Protein AF-A0A914QYF2-F1 (afdb_monomer)

Foldseek 3Di:
DDPVPWDWDWWWWFCPPPNTQWTFQAWAAPQFPQDLVCQQCKDDDRVVPHIHNHLVVQQCVLVVFFKKKKKWFWAPDDPVGHIKIKIKIQLGWHFHDVVQQRFIAGQDAIDMDMDDPVRNPDGFQFDQDDNVDGAAHWAFCNRDDFDNLCVQQNRGIDRFDDHPPRRGTRWDQNFGADDHPDDDDQRNATGTRRDGTRIMTMIMGHRPPPPPDVDDDDDDGMDGDIDTD

Sequence (229 aa):
MTDEDLTWIEVFCDMESYGGGWTLMAHGNESGGKTFNDYVNGFGDPISLNVWLGLENIHSMTTTTPTSLRVVVQQCATETYPDETEECIYPFFKVSDLKTQYSVFINSSSICNGTTSESQKRVDGWISWNPSKIGPKFSTFDKKHEYNCSSKYFNTGWWFNKNGNNLCGNANLNGLRYPCGRNVGQDMYLTWNRNPIADAYMYLRPYGFPNYDYHYTNDPAAQLLLMNK

Solvent-accessible surface area (backbone atoms only — not comparable to full-atom values): 12322 Å² total; per-residue (Å²): 135,66,84,87,75,70,56,70,43,81,38,34,33,47,42,64,68,89,78,25,66,29,33,56,41,36,27,56,63,85,39,50,69,39,43,49,66,43,50,36,68,31,48,77,39,44,90,81,48,31,23,38,58,13,49,54,54,49,17,52,55,26,66,76,39,66,14,20,35,39,39,40,37,31,39,54,49,55,99,89,43,72,68,39,48,38,37,37,37,32,62,39,33,34,37,40,53,76,93,60,40,40,19,37,33,43,71,62,79,64,53,52,43,34,78,45,84,69,39,56,69,50,70,78,34,55,79,66,68,66,52,96,39,80,45,41,42,47,20,12,60,81,41,68,58,76,68,68,45,20,59,60,29,52,20,14,52,42,64,41,32,70,42,91,91,40,60,43,50,28,37,39,77,37,21,30,62,35,63,72,94,55,98,66,85,63,61,44,29,16,25,48,58,69,39,68,19,42,46,51,41,32,28,38,28,60,47,63,63,76,74,73,49,100,72,88,89,89,80,80,78,59,50,84,42,78,43,79,116

Organism: NCBI:txid227884

Secondary structure (DSSP, 8-state):
--GGG--EEEEEEE-SGGGS-EEEEEESSTTTT--HHHHHH-EEETTTTEEE--HHHHHHHHHHS-EEEEEEEEEPP-SSS--EEEEEEEEEEEE--GGGTS-EEE-S--EEEESSTTGGG---SS--S-TTS--PPPB-SSS--SSSHHHHTTT--B----BTTBSS-S-BTTSBPP-TT----GGGB-EETTEE-SEEEEEEEETTTTTTSS------S--EEEEE-

Mean predicted aligned error: 7.31 Å

Radius of gyration: 17.43 Å; Cα contacts (8 Å, |Δi|>4): 532; chains: 1; bounding box: 52×45×48 Å

pLDDT: mean 85.02, std 15.46, range [36.28, 98.62]

InterPro domains:
  IPR002181 Fibrinogen, alpha/beta/gamma chain, C-terminal globular domain [PF00147] (7-206)
  IPR002181 Fibrinogen, alpha/beta/gamma chain, C-terminal globular domain [PS51406] (1-179)
  IPR002181 Fibrinogen, alpha/beta/gamma chain, C-terminal globular domain [SM00186] (3-207)
  IPR014716 Fibrinogen, alpha/beta/gamma chain, C-terminal globular, subdomain 1 [G3DSA:3.90.215.10] (2-208)
  IPR036056 Fibrinogen-like, C-terminal [SSF56496] (3-206)
  IPR050373 Fibrinogen C-terminal domain-containing protein [PTHR19143] (9-194)

Nearest PDB structures (foldseek):
  8fn8-assembly1_A  TM=7.304E-01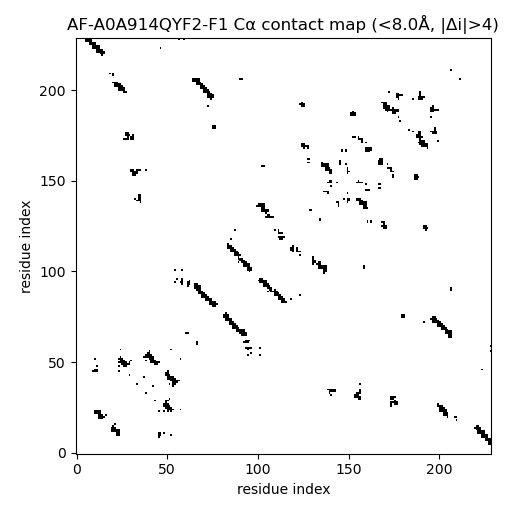  e=6.624E-13  Homo sapiens
  2jhm-assembly1_F  TM=7.028E-01  e=1.959E-11  Homo sapiens
  2wnp-assembly1_F  TM=6.898E-01  e=1.477E-11  Homo sapiens
  2d39-assembly1_B  TM=7.422E-01  e=7.594E-11  Homo sapiens
  2jhh-assembly2_F  TM=6.935E-01  e=1.127E-10  Homo sapiens

Structure (mmCIF, N/CA/C/O backbone):
data_AF-A0A914QYF2-F1
#
_entry.id   AF-A0A914QYF2-F1
#
loop_
_atom_site.group_PDB
_atom_site.id
_atom_site.type_symbol
_atom_site.label_atom_id
_atom_site.label_alt_id
_atom_site.label_comp_id
_atom_site.label_asym_id
_atom_site.label_entity_id
_atom_site.label_seq_id
_atom_site.pdbx_PDB_ins_code
_atom_site.Cartn_x
_atom_site.Cartn_y
_atom_site.Cartn_z
_atom_site.occupancy
_atom_site.B_iso_or_equiv
_atom_site.auth_seq_id
_atom_site.auth_comp_id
_atom_site.auth_asym_id
_atom_site.auth_atom_id
_atom_site.pdbx_PDB_model_num
ATOM 1 N N . MET A 1 1 ? -25.963 -11.481 19.430 1.00 45.88 1 MET A N 1
ATOM 2 C CA . MET A 1 1 ? -25.336 -11.633 18.107 1.00 45.88 1 MET A CA 1
ATOM 3 C C . MET A 1 1 ? -25.209 -13.125 17.894 1.00 45.88 1 MET A C 1
ATOM 5 O O . MET A 1 1 ? -24.572 -13.768 18.716 1.00 45.88 1 MET A O 1
ATOM 9 N N . THR A 1 2 ? -25.974 -13.688 16.967 1.00 42.19 2 THR A N 1
ATOM 10 C CA . THR A 1 2 ? -25.899 -15.111 16.610 1.00 42.19 2 THR A CA 1
ATOM 11 C C . THR A 1 2 ? -24.727 -15.306 15.646 1.00 42.19 2 THR A C 1
ATOM 13 O O . THR A 1 2 ? -24.440 -14.399 14.871 1.00 42.19 2 THR A O 1
ATOM 16 N N . ASP A 1 3 ? -24.054 -16.459 15.692 1.00 52.56 3 ASP A N 1
ATOM 17 C CA . ASP A 1 3 ? -22.882 -16.803 14.853 1.00 52.56 3 ASP A CA 1
ATOM 18 C C . ASP A 1 3 ? -23.116 -16.674 13.329 1.00 52.56 3 ASP A C 1
ATOM 20 O O . ASP A 1 3 ? -22.167 -16.708 12.553 1.00 52.56 3 ASP A O 1
ATOM 24 N N . GLU A 1 4 ? -24.365 -16.502 12.886 1.00 55.16 4 GLU A N 1
ATOM 25 C CA . GLU A 1 4 ? -24.754 -16.383 11.473 1.00 55.16 4 GLU A CA 1
ATOM 26 C C . GLU A 1 4 ? -24.406 -15.032 10.811 1.00 55.16 4 GLU A C 1
ATOM 28 O O . GLU A 1 4 ? -24.477 -14.938 9.589 1.00 55.16 4 GLU A O 1
ATOM 33 N N . ASP A 1 5 ? -23.981 -14.015 11.574 1.00 55.12 5 ASP A N 1
ATOM 34 C CA . ASP A 1 5 ? -23.568 -12.700 11.036 1.00 55.12 5 ASP A CA 1
ATOM 35 C C . ASP A 1 5 ? -22.036 -12.524 10.925 1.00 55.12 5 ASP A C 1
ATOM 37 O O . ASP A 1 5 ? -21.557 -11.458 10.531 1.00 55.12 5 ASP A O 1
ATOM 41 N N . LEU A 1 6 ? -21.238 -13.545 11.266 1.00 57.91 6 LEU A N 1
ATOM 42 C CA . LEU A 1 6 ? -19.778 -13.478 11.157 1.00 57.91 6 LEU A CA 1
ATOM 43 C C . LEU A 1 6 ? -19.332 -13.785 9.724 1.00 57.91 6 LEU A C 1
ATOM 45 O O . LEU A 1 6 ? -19.306 -14.936 9.285 1.00 57.91 6 LEU A O 1
ATOM 49 N N . THR A 1 7 ? -18.956 -12.748 8.979 1.00 69.94 7 THR A N 1
ATOM 50 C CA . THR A 1 7 ? -18.309 -12.923 7.676 1.00 69.94 7 THR A CA 1
ATOM 51 C C . THR A 1 7 ? -16.806 -13.073 7.873 1.00 69.94 7 THR A C 1
ATOM 53 O O . THR A 1 7 ? -16.148 -12.135 8.317 1.00 69.94 7 THR A O 1
ATOM 56 N N . TRP A 1 8 ? -16.264 -14.232 7.514 1.00 77.88 8 TRP A N 1
ATOM 57 C CA . TRP A 1 8 ? -14.828 -14.496 7.554 1.00 77.88 8 TRP A CA 1
ATOM 58 C C . TRP A 1 8 ? -14.161 -14.077 6.246 1.00 77.88 8 TRP A C 1
ATOM 60 O O . TRP A 1 8 ? -14.763 -14.181 5.174 1.00 77.88 8 TRP A O 1
ATOM 70 N N . ILE A 1 9 ? -12.913 -13.624 6.330 1.00 87.25 9 ILE A N 1
ATOM 71 C CA . ILE A 1 9 ? -12.047 -13.426 5.165 1.00 87.25 9 ILE A CA 1
ATOM 72 C C . ILE A 1 9 ? -10.812 -14.308 5.279 1.00 87.25 9 ILE A C 1
ATOM 74 O O . ILE A 1 9 ? -10.260 -14.488 6.364 1.00 87.25 9 ILE A O 1
ATOM 78 N N . GLU A 1 10 ? -10.376 -14.839 4.145 1.00 91.00 10 GLU A N 1
ATOM 79 C CA . GLU A 1 10 ? -9.098 -15.529 4.033 1.00 91.00 10 GLU A CA 1
ATOM 80 C C . GLU A 1 10 ? -7.973 -14.502 3.901 1.00 91.00 10 GLU A C 1
ATOM 82 O O . GLU A 1 10 ? -8.083 -13.537 3.139 1.00 91.00 10 GLU A O 1
ATOM 87 N N . VAL A 1 11 ? -6.884 -14.704 4.642 1.00 94.25 11 VAL A N 1
ATOM 88 C CA . VAL A 1 11 ? -5.697 -13.846 4.580 1.00 94.25 11 VAL A CA 1
ATOM 89 C C . VAL A 1 11 ? -4.415 -14.667 4.567 1.00 94.25 11 VAL A C 1
ATOM 91 O O . VAL A 1 11 ? -4.347 -15.761 5.128 1.00 94.25 11 VAL A O 1
ATOM 94 N N . PHE A 1 12 ? -3.370 -14.100 3.966 1.00 95.12 12 PHE A N 1
ATOM 95 C CA . PHE A 1 12 ? -2.016 -14.626 4.082 1.00 95.12 12 PHE A CA 1
ATOM 96 C C . PHE A 1 12 ? -1.306 -13.991 5.279 1.00 95.12 12 PHE A C 1
ATOM 98 O O . PHE A 1 12 ? -1.303 -12.762 5.411 1.00 95.12 12 PHE A O 1
ATOM 105 N N . CYS A 1 13 ? -0.662 -14.817 6.105 1.00 93.75 13 CYS A N 1
ATOM 106 C CA . CYS A 1 13 ? 0.131 -14.366 7.242 1.00 93.75 13 CYS A CA 1
ATOM 107 C C . CYS A 1 13 ? 1.596 -14.817 7.137 1.00 93.75 13 CYS A C 1
ATOM 109 O O . CYS A 1 13 ? 1.895 -16.011 7.128 1.00 93.75 13 CYS A O 1
ATOM 111 N N . ASP A 1 14 ? 2.517 -13.851 7.126 1.00 91.94 14 ASP A N 1
ATOM 112 C CA . ASP A 1 14 ? 3.946 -14.073 7.346 1.00 91.94 14 ASP A CA 1
ATOM 113 C C . ASP A 1 14 ? 4.193 -14.263 8.853 1.00 91.94 14 ASP A C 1
ATOM 115 O O . ASP A 1 14 ? 4.038 -13.344 9.666 1.00 91.94 14 ASP A O 1
ATOM 119 N N . MET A 1 15 ? 4.557 -15.496 9.211 1.00 88.31 15 MET A N 1
ATOM 120 C CA . MET A 1 15 ? 4.798 -15.937 10.588 1.00 88.31 15 MET A CA 1
ATOM 121 C C . MET A 1 15 ? 6.289 -16.019 10.947 1.00 88.31 15 MET A C 1
ATOM 123 O O . MET A 1 15 ? 6.625 -16.429 12.054 1.00 88.31 15 MET A O 1
ATOM 127 N N . GLU A 1 16 ? 7.187 -15.609 10.051 1.00 87.38 16 GLU A N 1
ATOM 128 C CA . GLU A 1 16 ? 8.635 -15.761 10.233 1.00 87.38 16 GLU A CA 1
ATOM 129 C C . GLU A 1 16 ? 9.324 -14.411 10.449 1.00 87.38 16 GLU A C 1
ATOM 131 O O . GLU A 1 16 ? 10.096 -14.234 11.399 1.00 87.38 16 GLU A O 1
ATOM 136 N N . SER A 1 17 ? 9.025 -13.418 9.609 1.00 84.75 17 SER A N 1
ATOM 137 C CA . SER A 1 17 ? 9.730 -12.136 9.649 1.00 84.75 17 SER A CA 1
ATOM 138 C C . SER A 1 17 ? 9.453 -11.379 10.946 1.00 84.75 17 SER A C 1
ATOM 140 O O . SER A 1 17 ? 8.303 -11.110 11.298 1.00 84.75 17 SER A O 1
ATOM 142 N N . TYR A 1 18 ? 10.511 -10.961 11.648 1.00 81.88 18 TYR A N 1
ATOM 143 C CA . TYR A 1 18 ? 10.408 -10.193 12.899 1.00 81.88 18 TYR A CA 1
ATOM 144 C C . TYR A 1 18 ? 9.490 -10.846 13.949 1.00 81.88 18 TYR A C 1
ATOM 146 O O . TYR A 1 18 ? 8.744 -10.147 14.644 1.00 81.88 18 TYR A O 1
ATOM 154 N N . GLY A 1 19 ? 9.522 -12.179 14.042 1.00 83.31 19 GLY A N 1
ATOM 155 C CA . GLY A 1 19 ? 8.693 -12.949 14.972 1.00 83.31 19 GLY A CA 1
ATOM 156 C C . GLY A 1 19 ? 7.260 -13.197 14.494 1.00 83.31 19 GLY A C 1
ATOM 157 O O . GLY A 1 19 ? 6.446 -13.652 15.291 1.00 83.31 19 GLY A O 1
ATOM 158 N N . GLY A 1 20 ? 6.947 -12.900 13.229 1.00 87.19 20 GLY A N 1
ATOM 159 C CA . GLY A 1 20 ? 5.680 -13.259 12.600 1.00 87.19 20 GLY A CA 1
ATOM 160 C C . GLY A 1 20 ? 4.501 -12.343 12.924 1.00 87.19 20 GLY A C 1
ATOM 161 O O . GLY A 1 20 ? 4.673 -11.214 13.401 1.00 87.19 20 GLY A O 1
ATOM 162 N N . GLY A 1 21 ? 3.294 -12.836 12.633 1.00 90.12 21 GLY A N 1
ATOM 163 C CA . GLY A 1 21 ? 2.027 -12.136 12.861 1.00 90.12 21 GLY A CA 1
ATOM 164 C C . GLY A 1 21 ? 1.714 -11.048 11.830 1.00 90.12 21 GLY A C 1
ATOM 165 O O . GLY A 1 21 ? 0.918 -10.157 12.114 1.00 90.12 21 GLY A O 1
ATOM 166 N N . TRP A 1 22 ? 2.358 -11.067 10.663 1.00 94.75 22 TRP A N 1
ATOM 167 C CA . TRP A 1 22 ? 2.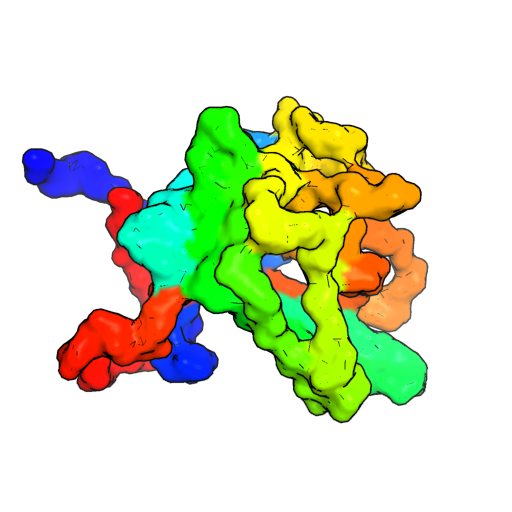172 -10.060 9.618 1.00 94.75 22 TRP A CA 1
ATOM 168 C C . TRP A 1 22 ? 1.122 -10.499 8.605 1.00 94.75 22 TRP A C 1
ATOM 170 O O . TRP A 1 22 ? 1.359 -11.398 7.808 1.00 94.75 22 TRP A O 1
ATOM 180 N N . THR A 1 23 ? -0.017 -9.826 8.577 1.00 96.88 23 THR A N 1
ATOM 181 C CA . THR A 1 23 ? -1.081 -10.068 7.599 1.00 96.88 23 THR A CA 1
ATOM 182 C C . THR A 1 23 ? -0.815 -9.292 6.320 1.00 96.88 23 THR A C 1
ATOM 184 O O . THR A 1 23 ? -0.625 -8.077 6.367 1.00 96.88 23 THR A O 1
ATOM 187 N N . LEU A 1 24 ? -0.814 -9.962 5.170 1.00 97.75 24 LEU A N 1
ATOM 188 C CA . LEU A 1 24 ? -0.626 -9.312 3.876 1.00 97.75 24 LEU A CA 1
ATOM 189 C C . LEU A 1 24 ? -1.815 -8.395 3.563 1.00 97.75 24 LEU A C 1
ATOM 191 O O . LEU A 1 24 ? -2.950 -8.840 3.418 1.00 97.75 24 LEU A O 1
ATOM 195 N N . MET A 1 25 ? -1.532 -7.101 3.450 1.00 97.88 25 MET A N 1
ATOM 196 C CA . MET A 1 25 ? -2.493 -6.067 3.077 1.00 97.88 25 MET A CA 1
ATOM 197 C C . MET A 1 25 ? -2.548 -5.871 1.564 1.00 97.88 25 MET A C 1
ATOM 199 O O . MET A 1 25 ? -3.637 -5.726 1.010 1.00 97.88 25 MET A O 1
ATOM 203 N N . ALA A 1 26 ? -1.386 -5.805 0.911 1.00 97.69 26 ALA A N 1
ATOM 204 C CA . ALA A 1 26 ? -1.306 -5.588 -0.526 1.00 97.69 26 ALA A CA 1
ATOM 205 C C . ALA A 1 26 ? -0.019 -6.161 -1.128 1.00 97.69 26 ALA A C 1
ATOM 207 O O . ALA A 1 26 ? 1.068 -5.935 -0.593 1.00 97.69 26 ALA A O 1
ATOM 208 N N . HIS A 1 27 ? -0.153 -6.860 -2.251 1.00 97.12 27 HIS A N 1
ATOM 209 C CA . HIS A 1 27 ? 0.931 -7.253 -3.157 1.00 97.12 27 HIS A CA 1
ATOM 210 C C . HIS A 1 27 ? 0.313 -7.741 -4.475 1.00 97.12 27 HIS A C 1
ATOM 212 O O . HIS A 1 27 ? -0.809 -8.241 -4.484 1.00 97.12 27 HIS A O 1
ATOM 218 N N . GLY A 1 28 ? 1.027 -7.604 -5.595 1.00 92.31 28 GLY A N 1
ATOM 219 C CA . GLY A 1 28 ? 0.581 -8.111 -6.894 1.00 92.31 28 GLY A CA 1
ATOM 220 C C . GLY A 1 28 ? 0.535 -7.063 -8.003 1.00 92.31 28 GLY A C 1
ATOM 221 O O . GLY A 1 28 ? 1.072 -5.970 -7.875 1.00 92.31 28 GLY A O 1
ATOM 222 N N . ASN A 1 29 ? -0.087 -7.430 -9.128 1.00 88.06 29 ASN A N 1
ATOM 223 C CA . ASN A 1 29 ? -0.136 -6.623 -10.360 1.00 88.06 29 ASN A CA 1
ATOM 224 C C . ASN A 1 29 ? -1.569 -6.290 -10.819 1.00 88.06 29 ASN A C 1
ATOM 226 O O . ASN A 1 29 ? -1.751 -5.634 -11.843 1.00 88.06 29 ASN A O 1
ATOM 230 N N . GLU A 1 30 ? -2.597 -6.751 -10.103 1.00 86.00 30 GLU A N 1
ATOM 231 C CA . GLU A 1 30 ? -3.997 -6.720 -10.563 1.00 86.00 30 GLU A CA 1
ATOM 232 C C . GLU A 1 30 ? -4.821 -5.559 -9.989 1.00 86.00 30 GLU A C 1
ATOM 234 O O . GLU A 1 30 ? -6.048 -5.608 -9.910 1.00 86.00 30 GLU A O 1
ATOM 239 N N . SER A 1 31 ? -4.138 -4.481 -9.621 1.00 91.06 31 SER A N 1
ATOM 240 C CA . SER A 1 31 ? -4.733 -3.279 -9.031 1.00 91.06 31 SER A CA 1
ATOM 241 C C . SER A 1 31 ? -5.256 -2.268 -10.067 1.00 91.06 31 SER A C 1
ATOM 243 O O . SER A 1 31 ? -6.022 -1.365 -9.734 1.00 91.06 31 SER A O 1
ATOM 245 N N . GLY A 1 32 ? -4.871 -2.398 -11.340 1.00 93.00 32 GLY A N 1
ATOM 246 C CA . GLY A 1 32 ? -5.320 -1.496 -12.406 1.00 93.00 32 GLY A CA 1
ATOM 247 C C . GLY A 1 32 ? -6.806 -1.664 -12.746 1.00 93.00 32 GLY A C 1
ATOM 248 O O . GLY A 1 32 ? -7.312 -2.779 -12.848 1.00 93.00 32 GLY A O 1
ATOM 249 N N . GLY A 1 33 ? -7.512 -0.550 -12.958 1.00 95.12 33 GLY A N 1
ATOM 250 C CA . GLY A 1 33 ? -8.905 -0.557 -13.428 1.00 95.12 33 GLY A CA 1
ATOM 251 C C . GLY A 1 33 ? -9.948 -0.974 -12.386 1.00 95.12 33 GLY A C 1
ATOM 252 O O . GLY A 1 33 ? -11.108 -1.167 -12.745 1.00 95.12 33 GLY A O 1
ATOM 253 N N . LYS A 1 34 ? -9.567 -1.081 -11.109 1.00 97.25 34 LYS A N 1
ATOM 254 C CA . LYS A 1 34 ? -10.471 -1.369 -9.987 1.00 97.25 34 LYS A CA 1
ATOM 255 C C . LYS A 1 34 ? -11.183 -0.098 -9.517 1.00 97.25 34 LYS A C 1
ATOM 257 O O . LYS A 1 34 ? -10.550 0.942 -9.316 1.00 97.25 34 LYS A O 1
ATOM 262 N N . THR A 1 35 ? -12.503 -0.170 -9.379 1.00 97.81 35 THR A N 1
ATOM 263 C CA . THR A 1 35 ? -13.344 0.941 -8.912 1.00 97.81 35 THR A CA 1
ATOM 264 C C . THR A 1 35 ? -13.093 1.242 -7.437 1.00 97.81 35 THR A C 1
ATOM 266 O O . THR A 1 35 ? -12.492 0.445 -6.713 1.00 97.81 35 THR A O 1
ATOM 269 N N . PHE A 1 36 ? -13.597 2.373 -6.944 1.00 98.12 36 PHE A N 1
ATOM 270 C CA . PHE A 1 36 ? -13.543 2.682 -5.516 1.00 98.12 36 PHE A CA 1
ATOM 271 C C . PHE A 1 36 ? -14.181 1.578 -4.677 1.00 98.12 36 PHE A C 1
ATOM 273 O O . PHE A 1 36 ? -13.616 1.166 -3.672 1.00 98.12 36 PHE A O 1
ATOM 280 N N . ASN A 1 37 ? -15.328 1.062 -5.121 1.00 98.50 37 ASN A N 1
ATOM 281 C CA . ASN A 1 37 ? -16.032 -0.008 -4.427 1.00 98.50 37 ASN A CA 1
ATOM 282 C C . ASN A 1 37 ? -15.239 -1.327 -4.426 1.00 98.50 37 ASN A C 1
ATOM 284 O O . ASN A 1 37 ? -15.237 -2.028 -3.419 1.00 98.50 37 ASN A O 1
ATOM 288 N N . ASP A 1 38 ? -14.514 -1.641 -5.504 1.00 98.44 38 A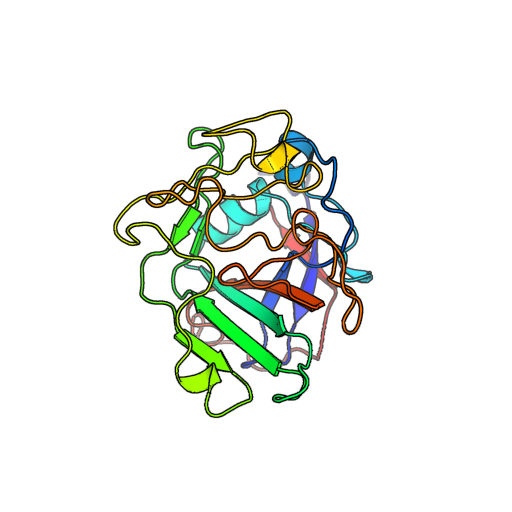SP A N 1
ATOM 289 C CA . ASP A 1 38 ? -13.617 -2.807 -5.531 1.00 98.44 38 ASP A CA 1
ATOM 290 C C . ASP A 1 38 ? -12.493 -2.657 -4.497 1.00 98.44 38 ASP A C 1
ATOM 292 O O . ASP A 1 38 ? -12.216 -3.579 -3.734 1.00 98.44 38 ASP A O 1
ATOM 296 N N . TYR A 1 39 ? -11.886 -1.470 -4.405 1.00 98.50 39 TYR A N 1
ATOM 297 C CA . TYR A 1 39 ? -10.878 -1.171 -3.383 1.00 98.50 39 TYR A CA 1
ATOM 298 C C . TYR A 1 39 ? -11.437 -1.196 -1.956 1.00 98.50 39 TYR A C 1
ATOM 300 O O . TYR A 1 39 ? -10.698 -1.530 -1.030 1.00 98.50 39 TYR A O 1
ATOM 308 N N . VAL A 1 40 ? -12.714 -0.863 -1.757 1.00 98.44 40 VAL A N 1
ATOM 309 C CA . VAL A 1 40 ? -13.387 -0.993 -0.456 1.00 98.44 40 VAL A CA 1
ATOM 310 C C . VAL A 1 40 ? -13.544 -2.455 -0.060 1.00 98.44 40 VAL A C 1
ATOM 312 O O . VAL A 1 40 ? -13.166 -2.819 1.053 1.00 98.44 40 VAL A O 1
ATOM 315 N N . ASN A 1 41 ? -14.042 -3.285 -0.976 1.00 97.38 41 ASN A N 1
ATOM 316 C CA . ASN A 1 41 ? -14.346 -4.689 -0.702 1.00 97.38 41 ASN A CA 1
ATOM 317 C C . ASN A 1 41 ? -13.104 -5.583 -0.633 1.00 97.38 41 ASN A C 1
ATOM 319 O O . ASN A 1 41 ? -13.114 -6.568 0.101 1.00 97.38 41 ASN A O 1
ATOM 323 N N . GLY A 1 42 ? -12.052 -5.238 -1.374 1.00 97.38 42 GLY A N 1
ATOM 324 C CA . GLY A 1 42 ? -10.907 -6.117 -1.577 1.00 97.38 42 GLY A CA 1
ATOM 325 C C . GLY A 1 42 ? -11.021 -6.916 -2.872 1.00 97.38 42 GLY A C 1
ATOM 326 O O . GLY A 1 42 ? -12.100 -7.069 -3.447 1.00 97.38 42 GLY A O 1
ATOM 327 N N . PHE A 1 43 ? -9.885 -7.396 -3.362 1.00 97.06 43 PHE A N 1
ATOM 328 C CA . PHE A 1 43 ? -9.802 -8.219 -4.566 1.00 97.06 43 PHE A CA 1
ATOM 329 C C . PHE A 1 43 ? -8.511 -9.035 -4.584 1.00 97.06 43 PHE A C 1
ATOM 331 O O . PHE A 1 43 ? -7.570 -8.752 -3.844 1.00 97.06 43 PHE A O 1
ATOM 338 N N . GLY A 1 44 ? -8.461 -10.008 -5.493 1.00 95.50 44 GLY A N 1
ATOM 339 C CA . GLY A 1 44 ? -7.317 -10.894 -5.656 1.00 95.50 44 GLY A CA 1
ATOM 340 C C . GLY A 1 44 ? -7.429 -12.155 -4.804 1.00 95.50 44 GLY A C 1
ATOM 341 O O . GLY A 1 44 ? -8.514 -12.509 -4.346 1.00 95.50 44 GLY A O 1
ATOM 342 N N . ASP A 1 45 ? -6.305 -12.837 -4.636 1.00 94.56 45 ASP A N 1
ATOM 343 C CA . ASP A 1 45 ? -6.186 -14.119 -3.958 1.00 94.56 45 ASP A CA 1
ATOM 344 C C . ASP A 1 45 ? -4.973 -14.108 -3.004 1.00 94.56 45 ASP A C 1
ATOM 346 O O . ASP A 1 45 ? -3.826 -14.044 -3.468 1.00 94.56 45 ASP A O 1
ATOM 350 N N . PRO A 1 46 ? -5.199 -14.194 -1.678 1.00 92.62 46 PRO A N 1
ATOM 351 C CA . PRO A 1 46 ? -4.133 -14.285 -0.688 1.00 92.62 46 PRO A CA 1
ATOM 352 C C . P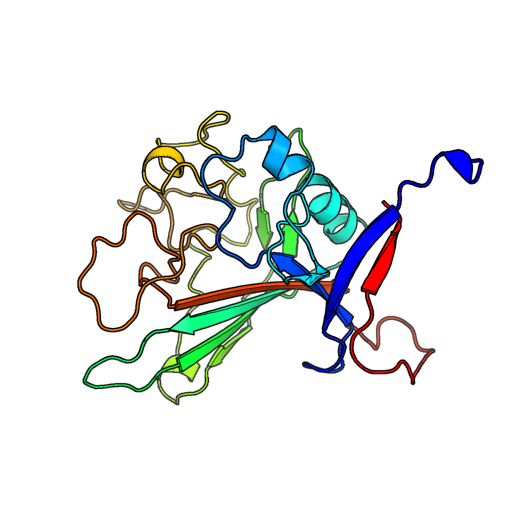RO A 1 46 ? -3.199 -15.486 -0.889 1.00 92.62 46 PRO A C 1
ATOM 354 O O . PRO A 1 46 ? -2.021 -15.373 -0.563 1.00 92.62 46 PRO A O 1
ATOM 357 N N . ILE A 1 47 ? -3.676 -16.614 -1.436 1.00 91.25 47 ILE A N 1
ATOM 358 C CA . ILE A 1 47 ? -2.858 -17.827 -1.631 1.00 91.25 47 ILE A CA 1
ATOM 359 C C . ILE A 1 47 ? -1.768 -17.569 -2.673 1.00 91.25 47 ILE A C 1
ATOM 361 O O . ILE A 1 47 ? -0.607 -17.922 -2.470 1.00 91.25 47 ILE A O 1
ATOM 365 N N . SER A 1 48 ? -2.122 -16.904 -3.773 1.00 93.62 48 SER A N 1
ATOM 366 C CA . SER A 1 48 ? -1.163 -16.461 -4.793 1.00 93.62 48 SER A CA 1
ATOM 367 C C . SER A 1 48 ? -0.363 -15.210 -4.400 1.00 93.62 48 SER A C 1
ATOM 369 O O . SER A 1 48 ? 0.451 -14.727 -5.191 1.00 93.62 48 SER A O 1
ATOM 371 N N . LEU A 1 49 ? -0.595 -14.669 -3.197 1.00 95.12 49 LEU A N 1
ATOM 372 C CA . LEU A 1 49 ? -0.090 -13.383 -2.710 1.00 95.12 49 LEU A CA 1
ATOM 373 C C . LEU A 1 49 ? -0.497 -12.183 -3.580 1.00 95.12 49 LEU A C 1
ATOM 375 O O . LEU A 1 49 ? 0.035 -11.098 -3.382 1.00 95.12 49 LEU A O 1
ATOM 379 N N . ASN A 1 50 ? -1.403 -12.331 -4.545 1.00 95.88 50 ASN A N 1
ATOM 380 C CA . ASN A 1 50 ? -1.858 -11.239 -5.401 1.00 95.88 50 ASN A CA 1
ATOM 381 C C . ASN A 1 50 ? -3.169 -10.700 -4.846 1.00 95.88 50 ASN A C 1
ATOM 383 O O . ASN A 1 50 ? -4.235 -11.130 -5.269 1.00 95.88 50 ASN A O 1
ATOM 387 N N . VAL A 1 51 ? -3.097 -9.816 -3.859 1.00 96.25 51 VAL A N 1
ATOM 388 C CA . VAL A 1 51 ? -4.253 -9.404 -3.065 1.00 96.25 51 VAL A CA 1
ATOM 389 C C . VAL A 1 51 ? -4.213 -7.914 -2.760 1.00 96.25 51 VAL A C 1
ATOM 391 O O . VAL A 1 51 ? -3.152 -7.334 -2.543 1.00 96.25 51 VAL A O 1
ATOM 394 N N . TRP A 1 52 ? -5.393 -7.308 -2.703 1.00 98.00 52 TRP A N 1
ATOM 395 C CA . TRP A 1 52 ? -5.673 -6.085 -1.965 1.00 98.00 52 TRP A CA 1
ATOM 396 C C . TRP A 1 52 ? -6.732 -6.416 -0.917 1.00 98.00 52 TRP A C 1
ATOM 398 O O . TRP A 1 52 ? -7.859 -6.771 -1.264 1.00 98.00 52 TRP A O 1
ATOM 408 N N . LEU A 1 53 ? -6.382 -6.290 0.362 1.00 97.62 53 LEU A N 1
ATOM 409 C CA . LEU A 1 53 ? -7.202 -6.759 1.483 1.00 97.62 53 LEU A CA 1
ATOM 410 C C . LEU A 1 53 ? -8.587 -6.092 1.567 1.00 97.62 53 LEU A C 1
ATOM 412 O O . LEU A 1 53 ? -9.515 -6.671 2.123 1.00 97.62 53 LEU A O 1
ATOM 416 N N . GLY A 1 54 ? -8.738 -4.890 1.007 1.00 98.12 54 GLY A N 1
ATOM 417 C CA . GLY A 1 54 ? -9.975 -4.109 1.058 1.00 98.12 54 GLY A CA 1
ATOM 418 C C . GLY A 1 54 ? -9.932 -3.030 2.135 1.00 98.12 54 GLY A C 1
ATOM 419 O O . GLY A 1 54 ? -9.561 -3.286 3.280 1.00 98.12 54 GLY A O 1
ATOM 420 N N . LEU A 1 55 ? -10.300 -1.798 1.774 1.00 98.62 55 LEU A N 1
ATOM 421 C CA . LEU A 1 55 ? -10.215 -0.642 2.672 1.00 98.62 55 LEU A CA 1
ATOM 422 C C . LEU A 1 55 ? -11.097 -0.795 3.910 1.00 98.62 55 LEU A C 1
ATOM 424 O O . LEU A 1 55 ? -10.702 -0.308 4.964 1.00 98.62 55 LEU A O 1
ATOM 428 N N . GLU A 1 56 ? -12.243 -1.475 3.810 1.00 98.00 56 GLU A N 1
ATOM 429 C CA . GLU A 1 56 ? -13.110 -1.697 4.973 1.00 98.00 56 GLU A CA 1
ATOM 430 C C . GLU A 1 56 ? -12.454 -2.639 5.989 1.00 98.00 56 GLU A C 1
ATOM 432 O O . GLU A 1 56 ? -12.426 -2.344 7.182 1.00 98.00 56 GLU A O 1
ATOM 437 N N . ASN A 1 57 ? -11.827 -3.719 5.514 1.00 97.12 57 ASN A N 1
ATOM 438 C CA . ASN A 1 57 ? -11.094 -4.647 6.375 1.00 97.12 57 ASN A CA 1
ATOM 439 C C . ASN A 1 57 ? -9.873 -3.951 7.002 1.00 97.12 57 ASN A C 1
ATOM 441 O O . ASN A 1 57 ? -9.659 -4.030 8.210 1.00 97.12 57 ASN A O 1
ATOM 445 N N . ILE A 1 58 ? -9.108 -3.188 6.210 1.00 98.31 58 ILE A N 1
ATOM 446 C CA . ILE A 1 58 ? -7.957 -2.416 6.706 1.00 98.31 58 ILE A CA 1
ATOM 447 C C . ILE A 1 58 ? -8.407 -1.366 7.740 1.00 98.31 58 ILE A C 1
ATOM 449 O O . ILE A 1 58 ? -7.743 -1.171 8.761 1.00 98.31 58 ILE A O 1
ATOM 453 N N . HIS A 1 59 ? -9.534 -0.689 7.505 1.00 98.06 59 HIS A N 1
ATOM 454 C CA . HIS A 1 59 ? -10.135 0.243 8.456 1.00 98.06 59 HIS A CA 1
ATOM 455 C C . HIS A 1 59 ? -10.495 -0.461 9.771 1.00 98.06 59 HIS A C 1
ATOM 457 O O . HIS A 1 59 ? -10.040 -0.024 10.832 1.00 98.06 59 HIS A O 1
ATOM 463 N N . SER A 1 60 ? -11.239 -1.571 9.709 1.00 96.00 60 SER A N 1
ATOM 464 C CA . SER A 1 60 ? -11.629 -2.364 10.884 1.00 96.00 60 SER A CA 1
ATOM 465 C C . SER A 1 60 ? -10.400 -2.787 11.699 1.00 96.00 60 SER A C 1
ATOM 467 O O . SER A 1 60 ? -10.286 -2.444 12.880 1.00 96.00 60 SER A O 1
ATOM 469 N N . MET A 1 61 ? -9.400 -3.400 11.055 1.00 94.88 61 MET A N 1
ATOM 470 C CA . MET A 1 61 ? -8.173 -3.866 11.716 1.00 94.88 61 MET A CA 1
ATOM 471 C C . MET A 1 61 ? -7.399 -2.727 12.391 1.00 94.88 61 MET A C 1
ATOM 473 O O . MET A 1 61 ? -7.040 -2.814 13.565 1.00 94.88 61 MET A O 1
ATOM 477 N N . THR A 1 62 ? -7.167 -1.629 11.666 1.00 96.50 62 THR A N 1
ATOM 478 C CA . THR A 1 62 ? -6.311 -0.531 12.146 1.00 96.50 62 THR A CA 1
ATOM 479 C C . THR A 1 62 ? -6.991 0.405 13.149 1.00 96.50 62 THR A C 1
ATOM 481 O O . THR A 1 62 ? -6.327 1.230 13.781 1.00 96.50 62 THR A O 1
ATOM 484 N N . THR A 1 63 ? -8.314 0.313 13.305 1.00 94.62 63 THR A N 1
ATOM 485 C CA . THR A 1 63 ? -9.074 1.089 14.298 1.00 94.62 63 THR A CA 1
ATOM 486 C C . THR A 1 63 ? -9.400 0.292 15.551 1.00 94.62 63 THR A C 1
ATOM 488 O O . THR A 1 63 ? -9.447 0.884 16.630 1.00 94.62 63 THR A O 1
ATOM 491 N N . THR A 1 64 ? -9.566 -1.025 15.422 1.00 92.50 64 THR A N 1
ATOM 492 C CA . THR A 1 64 ? -9.826 -1.935 16.543 1.00 92.50 64 THR A CA 1
ATOM 493 C C . THR A 1 64 ? -8.606 -2.077 17.444 1.00 92.50 64 THR A C 1
ATOM 495 O O . THR A 1 64 ? -8.731 -2.142 18.665 1.00 92.50 64 THR A O 1
ATOM 498 N N . THR A 1 65 ? -7.403 -2.110 16.873 1.00 90.88 65 THR A N 1
ATOM 499 C CA . THR A 1 65 ? -6.155 -2.236 17.635 1.00 90.88 65 THR A CA 1
ATOM 500 C C . THR A 1 65 ? -5.079 -1.345 17.018 1.00 90.88 65 THR A C 1
ATOM 502 O O . THR A 1 65 ? -4.983 -1.279 15.789 1.00 90.88 65 THR A O 1
ATOM 505 N N . PRO A 1 66 ? -4.248 -0.652 17.828 1.00 93.69 66 PRO A N 1
ATOM 506 C CA . PRO A 1 66 ? -3.073 0.042 17.310 1.00 93.69 66 PRO A CA 1
ATOM 507 C C . PRO A 1 66 ? -2.261 -0.902 16.420 1.00 93.69 66 PRO A C 1
ATOM 509 O O . PRO A 1 66 ? -1.886 -1.985 16.859 1.00 93.69 66 PRO A O 1
ATOM 512 N N . THR A 1 67 ? -2.034 -0.517 15.167 1.00 95.19 67 THR A N 1
ATOM 513 C CA . THR A 1 67 ? -1.501 -1.411 14.134 1.00 95.19 67 THR A CA 1
ATOM 514 C C . THR A 1 67 ? -0.286 -0.782 13.467 1.00 95.19 67 THR A C 1
ATOM 516 O O . THR A 1 67 ? -0.299 0.393 13.100 1.00 95.19 67 THR A O 1
ATOM 519 N N . SER A 1 68 ? 0.755 -1.588 13.291 1.00 95.69 68 SER A N 1
ATOM 520 C CA . SER A 1 68 ? 1.923 -1.269 12.486 1.00 95.69 68 SER A CA 1
ATOM 521 C C . SER A 1 68 ? 1.680 -1.646 11.027 1.00 95.69 68 SER A C 1
ATOM 523 O O . SER A 1 68 ? 1.168 -2.729 10.742 1.00 95.69 68 SER A O 1
ATOM 525 N N . LEU A 1 69 ? 2.128 -0.796 10.105 1.00 97.00 69 LEU A N 1
ATOM 526 C CA . LEU A 1 69 ? 2.289 -1.145 8.693 1.00 97.00 69 LEU A CA 1
ATOM 527 C C . LEU A 1 69 ? 3.769 -1.404 8.409 1.00 97.00 69 LEU A C 1
ATOM 529 O O . LEU A 1 69 ? 4.618 -0.586 8.756 1.00 97.00 69 LEU A O 1
ATOM 533 N N . ARG A 1 70 ? 4.074 -2.508 7.737 1.00 96.19 70 ARG A N 1
ATOM 534 C CA . ARG A 1 70 ? 5.399 -2.831 7.203 1.00 96.19 70 ARG A CA 1
ATOM 535 C C . ARG A 1 70 ? 5.332 -2.800 5.686 1.00 96.19 70 ARG A C 1
ATOM 537 O O . ARG A 1 70 ? 4.523 -3.506 5.091 1.00 96.19 70 ARG A O 1
ATOM 544 N N . VAL A 1 71 ? 6.176 -1.982 5.075 1.00 96.44 71 VAL A N 1
ATOM 545 C CA . VAL A 1 71 ? 6.307 -1.860 3.624 1.00 96.44 71 VAL A CA 1
ATOM 546 C C . VAL A 1 71 ? 7.674 -2.390 3.229 1.00 96.44 71 VAL A C 1
ATOM 548 O O . VAL A 1 71 ? 8.679 -1.896 3.727 1.00 96.44 71 VAL A O 1
ATOM 551 N N . VAL A 1 72 ? 7.705 -3.374 2.337 1.00 95.25 72 VAL A N 1
ATOM 552 C CA . VAL A 1 72 ? 8.929 -3.937 1.759 1.00 95.25 72 VAL A CA 1
ATOM 553 C C . VAL A 1 72 ? 8.938 -3.590 0.279 1.00 95.25 72 VAL A C 1
ATOM 555 O O . VAL A 1 72 ? 7.989 -3.926 -0.426 1.00 95.25 72 VAL A O 1
ATOM 558 N N . VAL A 1 73 ? 9.986 -2.929 -0.201 1.00 94.81 73 VAL A N 1
ATOM 559 C CA . VAL A 1 73 ? 10.153 -2.568 -1.614 1.00 94.81 73 VAL A CA 1
ATOM 560 C C . VAL A 1 73 ? 11.439 -3.162 -2.167 1.00 94.81 73 VAL A C 1
ATOM 562 O O . VAL A 1 73 ? 12.481 -3.145 -1.512 1.00 94.81 73 VAL A O 1
ATOM 565 N N . GLN A 1 74 ? 11.371 -3.660 -3.397 1.00 93.69 74 GLN A N 1
ATOM 566 C CA . GLN A 1 74 ? 12.523 -4.173 -4.132 1.00 93.69 74 GLN A CA 1
ATOM 567 C C . GLN A 1 74 ? 12.884 -3.199 -5.249 1.00 93.69 74 GLN A C 1
ATOM 569 O O . GLN A 1 74 ? 12.098 -2.959 -6.163 1.00 93.69 74 GLN A O 1
ATOM 574 N N . GLN A 1 75 ? 14.071 -2.617 -5.175 1.00 89.38 75 GLN A N 1
ATOM 575 C CA . GLN A 1 75 ? 14.614 -1.719 -6.185 1.00 89.38 75 GLN A CA 1
ATOM 576 C C . GLN A 1 75 ? 15.424 -2.516 -7.202 1.00 89.38 75 GLN A C 1
ATOM 578 O O . GLN A 1 75 ? 16.191 -3.403 -6.832 1.00 89.38 75 GLN A O 1
ATOM 583 N N . CYS A 1 76 ? 15.267 -2.166 -8.479 1.00 88.44 76 CYS A N 1
ATOM 584 C CA . CYS A 1 76 ? 16.083 -2.743 -9.537 1.00 88.44 76 CYS A CA 1
ATOM 585 C C . CYS A 1 76 ? 17.549 -2.333 -9.384 1.00 88.44 76 CYS A C 1
ATOM 587 O O . CYS A 1 76 ? 17.849 -1.173 -9.080 1.00 88.44 76 CYS A O 1
ATOM 589 N N . ALA A 1 77 ? 18.446 -3.250 -9.727 1.00 86.44 77 ALA A N 1
ATOM 590 C CA . ALA A 1 77 ? 19.846 -2.958 -9.947 1.00 86.44 77 ALA A CA 1
ATOM 591 C C . ALA A 1 77 ? 20.028 -1.841 -10.988 1.00 86.44 77 ALA A C 1
ATOM 593 O O . ALA A 1 77 ? 19.281 -1.706 -11.964 1.00 86.44 77 ALA A O 1
ATOM 594 N N . THR A 1 78 ? 21.084 -1.068 -10.789 1.00 80.75 78 THR A N 1
ATOM 595 C CA . THR A 1 78 ? 21.617 -0.100 -11.747 1.00 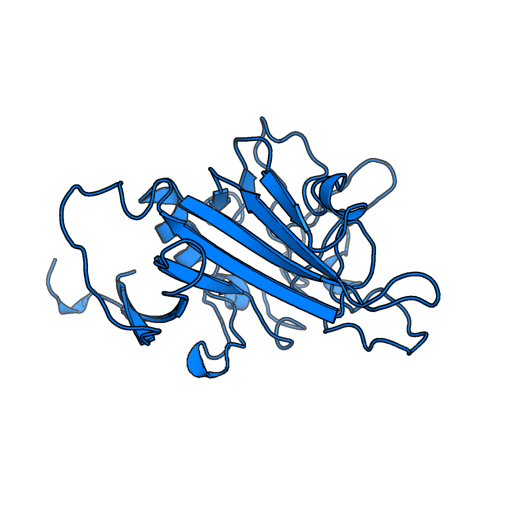80.75 78 THR A CA 1
ATOM 596 C C . THR A 1 78 ? 23.015 -0.544 -12.171 1.00 80.75 78 THR A C 1
ATOM 598 O O . THR A 1 78 ? 23.566 -1.496 -11.625 1.00 80.75 78 THR A O 1
ATOM 601 N N . GLU A 1 79 ? 23.634 0.162 -13.115 1.00 79.12 79 GLU A N 1
ATOM 602 C CA . GLU A 1 79 ? 25.034 -0.104 -13.483 1.00 79.12 79 GLU A CA 1
ATOM 603 C C . GLU A 1 79 ? 25.995 0.032 -12.289 1.00 79.12 79 GLU A C 1
ATOM 605 O O . GLU A 1 79 ? 27.037 -0.619 -12.249 1.00 79.12 79 GLU A O 1
ATOM 610 N N . THR A 1 80 ? 25.631 0.859 -11.306 1.00 77.81 80 THR A N 1
ATOM 611 C CA . T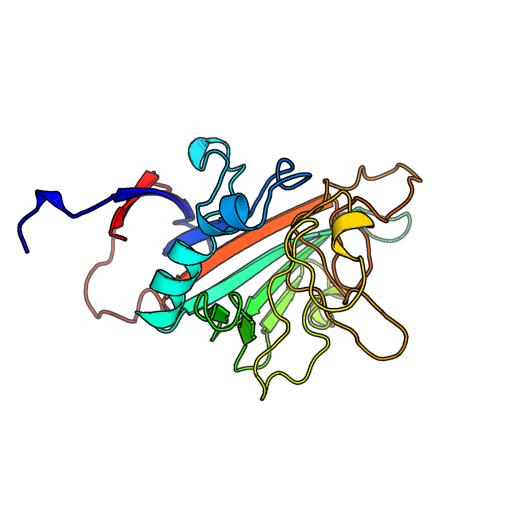HR A 1 80 ? 26.480 1.201 -10.159 1.00 77.81 80 THR A CA 1
ATOM 612 C C . THR A 1 80 ? 26.129 0.412 -8.895 1.00 77.81 80 THR A C 1
ATOM 614 O O . THR A 1 80 ? 26.994 0.212 -8.045 1.00 77.81 80 THR A O 1
ATOM 617 N N . TYR A 1 81 ? 24.880 -0.037 -8.750 1.00 77.12 81 TYR A N 1
ATOM 618 C CA . TYR A 1 81 ? 24.367 -0.640 -7.515 1.00 77.12 81 TYR A CA 1
ATOM 619 C C . TYR A 1 81 ? 23.585 -1.928 -7.796 1.00 77.12 81 TYR A C 1
ATOM 621 O O . TYR A 1 81 ? 22.802 -1.946 -8.745 1.00 77.12 81 TYR A O 1
ATOM 629 N N . PRO A 1 82 ? 23.753 -2.986 -6.979 1.00 84.75 82 PRO A N 1
ATOM 630 C CA . PRO A 1 82 ? 22.996 -4.228 -7.124 1.00 84.75 82 PRO A CA 1
ATOM 631 C C . PRO A 1 82 ? 21.512 -4.037 -6.774 1.00 84.75 82 PRO A C 1
ATOM 633 O O . PRO A 1 82 ? 21.112 -2.973 -6.299 1.00 84.75 82 PRO A O 1
ATOM 636 N N . ASP A 1 83 ? 20.709 -5.086 -6.983 1.00 83.75 83 ASP A N 1
ATOM 637 C CA . ASP A 1 83 ? 19.331 -5.129 -6.488 1.00 83.75 83 ASP A CA 1
ATOM 638 C C . ASP A 1 83 ? 19.309 -4.891 -4.974 1.00 83.75 83 ASP A C 1
ATOM 640 O O . ASP A 1 83 ? 20.166 -5.374 -4.225 1.00 83.75 83 ASP A O 1
ATOM 644 N N . GLU A 1 84 ? 18.318 -4.133 -4.521 1.00 86.81 84 GLU A N 1
ATOM 645 C CA . GLU A 1 84 ? 18.245 -3.672 -3.143 1.00 86.81 84 GLU A CA 1
ATOM 646 C C . GLU A 1 84 ? 16.839 -3.850 -2.587 1.00 86.81 84 GLU A C 1
ATOM 648 O O . GLU A 1 84 ? 15.851 -3.507 -3.233 1.00 86.81 84 GLU A O 1
ATOM 653 N N . THR A 1 85 ? 16.753 -4.351 -1.355 1.00 90.38 85 THR A N 1
ATOM 654 C CA . THR A 1 85 ? 15.502 -4.353 -0.597 1.00 90.38 85 THR A CA 1
ATOM 655 C C . THR A 1 85 ? 15.556 -3.256 0.455 1.00 90.38 85 THR A C 1
ATOM 657 O O . THR A 1 85 ? 16.511 -3.160 1.230 1.00 90.38 85 THR A O 1
ATOM 660 N N . GLU A 1 86 ? 14.521 -2.426 0.474 1.00 90.38 86 GLU A N 1
ATOM 661 C CA . GLU A 1 86 ? 14.278 -1.427 1.509 1.00 90.38 86 GLU A CA 1
ATOM 662 C C . GLU A 1 86 ? 12.988 -1.791 2.239 1.00 90.38 86 GLU A C 1
ATOM 664 O O . GLU A 1 86 ? 12.004 -2.220 1.637 1.00 90.38 86 GLU A O 1
ATOM 669 N N . GLU A 1 87 ? 13.004 -1.637 3.553 1.00 91.25 87 GLU A N 1
ATOM 670 C CA . GLU A 1 87 ? 11.877 -1.921 4.418 1.00 91.25 87 GLU A CA 1
ATOM 671 C C . GLU A 1 87 ? 11.616 -0.734 5.338 1.00 91.25 87 GLU A C 1
ATOM 673 O O . GLU A 1 87 ? 12.519 -0.266 6.028 1.00 91.25 87 GLU A O 1
ATOM 678 N N . CYS A 1 88 ? 10.364 -0.286 5.386 1.00 92.56 88 CYS A N 1
ATOM 679 C CA . CYS A 1 88 ? 9.901 0.759 6.286 1.00 92.56 88 CYS A CA 1
ATOM 680 C C . CYS A 1 88 ? 8.773 0.244 7.175 1.00 92.56 88 CYS A C 1
ATOM 682 O O . CYS A 1 88 ? 7.760 -0.266 6.692 1.00 92.56 88 CYS A O 1
ATOM 684 N N . ILE A 1 89 ? 8.923 0.436 8.483 1.00 92.50 89 ILE A N 1
ATOM 685 C CA . ILE A 1 89 ? 7.879 0.171 9.469 1.00 92.50 89 ILE A CA 1
ATOM 686 C C . ILE A 1 89 ? 7.285 1.498 9.930 1.00 92.50 89 ILE A C 1
ATOM 688 O O . ILE A 1 89 ? 7.996 2.409 10.357 1.00 92.50 89 ILE A O 1
ATOM 692 N N . TYR A 1 90 ? 5.962 1.572 9.882 1.00 93.62 90 TYR A N 1
ATOM 693 C CA . TYR A 1 90 ? 5.128 2.643 10.401 1.00 93.62 90 TYR A CA 1
ATOM 694 C C . TYR A 1 90 ? 4.426 2.138 11.666 1.00 93.62 90 TYR A C 1
ATOM 696 O O . TYR A 1 90 ? 3.428 1.429 11.547 1.00 93.62 90 TYR A O 1
ATOM 704 N N . PRO A 1 91 ? 4.929 2.468 12.869 1.00 91.56 91 PRO A N 1
ATOM 705 C CA . PRO A 1 91 ? 4.401 1.956 14.137 1.00 91.56 91 PRO A CA 1
ATOM 706 C C . PRO A 1 91 ? 2.900 2.170 14.366 1.00 91.56 91 PRO A C 1
ATOM 708 O O . PRO A 1 91 ? 2.238 1.322 14.955 1.00 91.56 91 PRO A O 1
ATOM 711 N N . PHE A 1 92 ? 2.370 3.310 13.917 1.00 92.81 92 PHE A N 1
ATOM 712 C CA . PHE A 1 92 ? 0.978 3.699 14.138 1.00 92.81 92 PHE A CA 1
ATOM 713 C C . PHE A 1 92 ? 0.317 4.069 12.814 1.00 92.81 92 PHE A C 1
ATOM 715 O O . PHE A 1 92 ? 0.187 5.249 12.476 1.00 92.81 92 PHE A O 1
ATOM 722 N N . PHE A 1 93 ? -0.071 3.044 12.063 1.00 95.81 93 PHE A N 1
ATOM 723 C CA . PHE A 1 93 ? -0.778 3.156 10.796 1.00 95.81 93 PHE A CA 1
ATOM 724 C C . PHE A 1 93 ? -2.282 2.981 10.997 1.00 95.81 93 PHE A C 1
ATOM 726 O O . PHE A 1 93 ? -2.736 2.044 11.653 1.00 95.81 93 PHE A O 1
ATOM 733 N N . LYS A 1 94 ? -3.063 3.884 10.404 1.00 96.69 94 LYS A N 1
ATOM 734 C CA . LYS A 1 94 ? -4.520 3.851 10.462 1.00 96.69 94 LYS A CA 1
ATOM 735 C C . LYS A 1 94 ? -5.142 4.250 9.135 1.00 96.69 94 LYS A C 1
ATOM 737 O O . LYS A 1 94 ? -4.726 5.229 8.516 1.00 96.69 94 LYS A O 1
ATOM 742 N N . VAL A 1 95 ? -6.195 3.540 8.750 1.00 98.12 95 VAL A N 1
ATOM 743 C CA . VAL A 1 95 ? -7.094 3.933 7.663 1.00 98.12 95 VAL A CA 1
ATOM 744 C C . VAL A 1 95 ? -8.419 4.373 8.273 1.00 98.12 95 VAL A C 1
ATOM 746 O O . VAL A 1 95 ? -8.969 3.716 9.154 1.00 98.12 95 VAL A O 1
ATOM 749 N N . SER A 1 96 ? -8.898 5.544 7.864 1.00 97.38 96 SER A N 1
ATOM 750 C CA . SER A 1 96 ? -10.135 6.136 8.384 1.00 97.38 96 SER A CA 1
ATOM 751 C C . SER A 1 96 ? -11.375 5.529 7.712 1.00 97.38 96 SER A C 1
ATOM 753 O O . SER A 1 96 ? -11.252 4.642 6.877 1.00 97.38 96 SER A O 1
ATOM 755 N N . ASP A 1 97 ? -12.569 5.964 8.100 1.00 97.12 97 ASP A N 1
ATOM 756 C CA . ASP A 1 97 ? -13.833 5.395 7.620 1.00 97.12 97 ASP A CA 1
ATOM 757 C C . ASP A 1 97 ? -14.231 5.869 6.204 1.00 97.12 97 ASP A C 1
ATOM 759 O O . ASP A 1 97 ? -13.611 6.751 5.595 1.00 97.12 97 ASP A O 1
ATOM 763 N N . LEU A 1 98 ? -15.347 5.345 5.689 1.00 96.88 98 LEU A N 1
ATOM 764 C CA . LEU A 1 98 ? -15.923 5.771 4.410 1.00 96.88 98 LEU A CA 1
ATOM 765 C C . LEU A 1 98 ? -16.266 7.274 4.365 1.00 96.88 98 LEU A C 1
ATOM 767 O O . LEU A 1 98 ? -16.122 7.904 3.315 1.00 96.88 98 LEU A O 1
ATOM 771 N N . LYS A 1 99 ? -16.696 7.883 5.483 1.00 96.19 99 LYS A N 1
ATOM 772 C CA . LYS A 1 99 ? -17.063 9.317 5.540 1.00 96.19 99 LYS A CA 1
ATOM 773 C C . LYS A 1 99 ? -15.866 10.217 5.253 1.00 96.19 99 LYS A C 1
ATOM 775 O O . LYS A 1 99 ? -16.004 11.270 4.632 1.00 96.19 99 LYS A O 1
ATOM 780 N N . THR A 1 100 ? -14.690 9.782 5.682 1.00 95.75 100 THR A N 1
ATOM 781 C CA . THR A 1 100 ? -13.403 10.420 5.397 1.00 95.75 100 THR A CA 1
ATOM 782 C C . THR A 1 100 ? -12.730 9.867 4.138 1.00 95.75 100 THR A C 1
ATOM 784 O O . THR A 1 100 ? -11.615 10.268 3.818 1.00 95.75 100 THR A O 1
ATOM 787 N N . GLN A 1 101 ? -13.426 9.019 3.371 1.00 96.69 101 GLN A N 1
ATOM 788 C CA . GLN A 1 101 ? -12.943 8.380 2.143 1.00 96.69 101 GLN A CA 1
ATOM 789 C C . GLN A 1 101 ? -11.650 7.585 2.376 1.00 96.69 101 GLN A C 1
ATOM 791 O O . GLN A 1 101 ? -10.698 7.669 1.596 1.00 96.69 101 GLN A O 1
ATOM 796 N N . TYR A 1 102 ? -11.617 6.846 3.486 1.00 98.19 102 TYR A N 1
ATOM 797 C CA . TYR A 1 102 ? -10.503 5.998 3.889 1.00 98.19 102 TYR A CA 1
ATOM 798 C C . TYR A 1 102 ? -9.158 6.731 3.919 1.00 98.19 102 TYR A C 1
ATOM 800 O O . TYR A 1 102 ? -8.134 6.196 3.502 1.00 98.19 102 TYR A O 1
ATOM 808 N N . SER A 1 103 ? -9.145 7.982 4.394 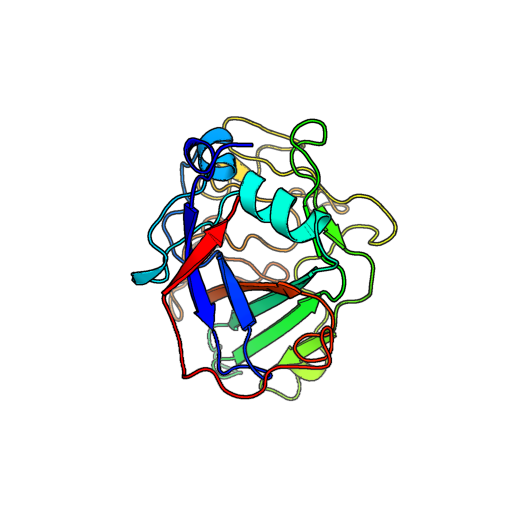1.00 97.00 103 SER A N 1
ATOM 809 C CA . SER A 1 103 ? -7.908 8.748 4.570 1.00 97.00 103 SER A CA 1
ATOM 810 C C . SER A 1 103 ? -6.898 8.016 5.453 1.00 97.00 103 SER A C 1
ATOM 812 O O . SER A 1 103 ? -7.252 7.497 6.517 1.00 97.00 103 SER A O 1
ATOM 814 N N . VAL A 1 104 ? -5.632 8.031 5.035 1.00 96.06 104 VAL A N 1
ATOM 815 C CA . VAL A 1 104 ? -4.522 7.452 5.800 1.00 96.06 104 VAL A CA 1
ATOM 816 C C . VAL A 1 104 ? -4.098 8.374 6.945 1.00 96.06 104 VAL A C 1
ATOM 818 O O . VAL A 1 104 ? -4.090 9.597 6.808 1.00 96.06 104 VAL A O 1
ATOM 821 N N . PHE A 1 105 ? -3.715 7.802 8.081 1.00 93.94 105 PHE A N 1
ATOM 822 C CA . PHE A 1 105 ? -3.120 8.505 9.211 1.00 93.94 105 PHE A CA 1
ATOM 823 C C . PHE A 1 105 ? -1.905 7.728 9.718 1.00 93.94 105 PHE A C 1
ATOM 825 O O . PHE A 1 105 ? -1.993 6.530 9.980 1.00 93.94 105 PHE A O 1
ATOM 832 N N . ILE A 1 106 ? -0.770 8.418 9.830 1.00 90.38 106 ILE A N 1
ATOM 833 C CA . ILE A 1 106 ? 0.505 7.834 10.246 1.00 90.38 106 ILE A CA 1
ATOM 834 C C . ILE A 1 106 ? 1.079 8.714 11.350 1.00 90.38 106 ILE A C 1
ATOM 836 O O . ILE A 1 106 ? 1.541 9.820 11.081 1.00 90.38 106 ILE A O 1
ATOM 840 N N . ASN A 1 107 ? 1.016 8.234 12.591 1.00 75.88 107 ASN A N 1
ATOM 841 C CA . ASN A 1 107 ? 1.333 9.031 13.779 1.00 75.88 107 ASN A CA 1
ATOM 842 C C . ASN A 1 107 ? 2.673 8.657 14.414 1.00 75.88 107 ASN A C 1
ATOM 844 O O . ASN A 1 107 ? 2.732 8.288 15.584 1.00 75.88 107 ASN A O 1
ATOM 848 N N . SER A 1 108 ? 3.743 8.717 13.630 1.00 70.38 108 SER A N 1
ATOM 849 C CA . SER A 1 108 ? 5.130 8.649 14.098 1.00 70.38 108 SER A CA 1
ATOM 850 C C . SER A 1 108 ? 6.072 8.797 12.909 1.00 70.38 108 SER A C 1
ATOM 852 O O . SER A 1 108 ? 5.665 8.607 11.762 1.00 70.38 108 SER A O 1
ATOM 854 N N . SER A 1 109 ? 7.351 9.059 13.176 1.00 75.44 109 SER A N 1
ATOM 855 C CA . SER A 1 109 ? 8.390 8.785 12.184 1.00 75.44 109 SER A CA 1
ATOM 856 C C . SER A 1 109 ? 8.392 7.293 11.844 1.00 75.44 109 SER A C 1
ATOM 858 O O . SER A 1 109 ? 8.253 6.447 12.733 1.00 75.44 109 SER A O 1
ATOM 860 N N . SER A 1 110 ? 8.522 6.978 10.561 1.00 81.12 110 SER A N 1
ATOM 861 C CA . SER A 1 110 ? 8.816 5.630 10.091 1.00 81.12 110 SER A CA 1
ATOM 862 C C . SER A 1 110 ? 10.243 5.233 10.463 1.00 81.12 110 SER A C 1
ATOM 864 O O . SER A 1 110 ? 11.123 6.079 10.643 1.00 81.12 110 SER A O 1
ATOM 866 N N . ILE A 1 111 ? 10.461 3.930 10.602 1.00 84.56 111 ILE A N 1
ATOM 867 C CA . ILE A 1 111 ? 11.785 3.338 10.778 1.00 84.56 111 ILE A CA 1
ATOM 868 C C . ILE A 1 111 ? 12.080 2.576 9.496 1.00 84.56 111 ILE A C 1
ATOM 870 O O . ILE A 1 111 ? 11.454 1.548 9.242 1.00 84.56 111 ILE A O 1
ATOM 874 N N . CYS A 1 112 ? 12.998 3.105 8.693 1.00 86.69 112 CYS A N 1
ATOM 875 C CA . CYS A 1 112 ? 13.386 2.519 7.418 1.00 86.69 112 CYS A CA 1
ATOM 876 C C . CYS A 1 112 ? 14.804 1.955 7.498 1.00 86.69 112 CYS A C 1
ATOM 878 O O . CYS A 1 112 ? 15.713 2.626 7.982 1.00 86.69 112 CYS A O 1
ATOM 880 N N . ASN A 1 113 ? 14.983 0.733 7.011 1.00 82.31 113 ASN A N 1
ATOM 881 C CA . ASN A 1 113 ? 16.269 0.062 6.871 1.00 82.31 113 ASN A CA 1
ATOM 882 C C . ASN A 1 113 ? 16.369 -0.524 5.461 1.00 82.31 113 ASN A C 1
ATOM 884 O O . ASN A 1 113 ? 15.359 -0.870 4.856 1.00 82.31 113 ASN A O 1
ATOM 888 N N . GLY A 1 114 ? 17.580 -0.700 4.945 1.00 77.38 114 GLY A N 1
ATOM 889 C CA . GLY A 1 114 ? 17.769 -1.431 3.697 1.00 77.38 114 GLY A CA 1
ATOM 890 C C . GLY A 1 114 ? 19.050 -2.247 3.684 1.00 77.38 114 GLY A C 1
ATOM 891 O O . GLY A 1 114 ? 19.849 -2.213 4.625 1.00 77.38 114 GLY A O 1
ATOM 892 N N . THR A 1 115 ? 19.208 -3.033 2.623 1.00 74.56 115 THR A N 1
ATOM 893 C CA . THR A 1 115 ? 20.271 -4.039 2.503 1.00 74.56 115 THR A CA 1
ATOM 894 C C . THR A 1 115 ? 21.658 -3.455 2.223 1.00 74.56 115 THR A C 1
ATOM 896 O O . THR A 1 115 ? 22.646 -4.169 2.378 1.00 74.56 115 THR A O 1
ATOM 899 N N . THR A 1 116 ? 21.770 -2.180 1.835 1.00 63.56 116 THR A N 1
ATOM 900 C CA . THR A 1 116 ? 23.058 -1.502 1.603 1.00 63.56 116 THR A CA 1
ATOM 901 C C . THR A 1 116 ? 23.319 -0.375 2.605 1.00 63.56 116 THR A C 1
ATOM 903 O O . THR A 1 116 ? 22.416 0.188 3.221 1.00 63.56 116 THR A O 1
ATOM 906 N N . SER A 1 117 ? 24.584 0.021 2.755 1.00 59.22 117 SER A N 1
ATOM 907 C CA . SER A 1 117 ? 24.957 1.179 3.581 1.00 59.22 117 SER A CA 1
ATOM 908 C C . SER A 1 117 ? 24.397 2.512 3.059 1.00 59.22 117 SER A C 1
ATOM 910 O O . SER A 1 117 ? 24.306 3.478 3.816 1.00 59.22 117 SER A O 1
ATOM 912 N N . GLU A 1 118 ? 24.035 2.588 1.773 1.00 58.75 118 GLU A N 1
ATOM 913 C CA . GLU A 1 118 ? 23.396 3.763 1.168 1.00 58.75 118 GLU A CA 1
ATOM 914 C C . GLU A 1 118 ? 21.901 3.816 1.535 1.00 58.75 118 GLU A C 1
ATOM 916 O O . GLU A 1 118 ? 21.382 4.887 1.853 1.00 58.75 118 GLU A O 1
ATOM 921 N N . SER A 1 119 ? 21.211 2.666 1.587 1.00 54.66 119 SER A N 1
ATOM 922 C CA . SER A 1 119 ? 19.812 2.590 2.037 1.00 54.66 119 SER A CA 1
ATOM 923 C C . SER A 1 119 ? 19.606 2.740 3.530 1.00 54.66 119 SER A C 1
ATOM 925 O O . SER A 1 119 ? 18.555 3.217 3.941 1.00 54.66 119 SER A O 1
ATOM 927 N N . GLN A 1 120 ? 20.616 2.462 4.350 1.00 52.81 120 GLN A N 1
ATOM 928 C CA . GLN A 1 120 ? 20.578 2.797 5.779 1.00 52.81 120 GLN A CA 1
ATOM 929 C C . GLN A 1 120 ? 20.459 4.310 6.044 1.00 52.81 120 GLN A C 1
ATOM 931 O O . GLN A 1 120 ? 20.114 4.716 7.150 1.00 52.81 120 GLN A O 1
ATOM 936 N N . LYS A 1 121 ? 20.727 5.156 5.037 1.00 51.19 121 LYS A N 1
ATOM 937 C CA . LYS A 1 121 ? 20.522 6.613 5.087 1.00 51.19 121 LYS A CA 1
ATOM 938 C C . LYS A 1 121 ? 19.213 7.062 4.428 1.00 51.19 121 LYS A C 1
ATOM 940 O O . LYS A 1 121 ? 18.953 8.267 4.380 1.00 51.19 121 LYS A O 1
ATOM 945 N N . ARG A 1 122 ? 18.432 6.143 3.847 1.00 61.34 122 ARG A N 1
ATOM 946 C CA . ARG A 1 122 ? 17.244 6.503 3.069 1.00 61.34 122 ARG A CA 1
ATOM 947 C C . ARG A 1 122 ? 16.117 6.988 3.968 1.00 61.34 122 ARG A C 1
ATOM 949 O O . ARG A 1 122 ? 15.966 6.609 5.125 1.00 61.34 122 ARG A O 1
ATOM 956 N N . VAL A 1 123 ? 15.358 7.896 3.377 1.00 66.44 123 VAL A N 1
ATOM 957 C CA . VAL A 1 123 ? 14.220 8.591 3.963 1.00 66.44 123 VAL A CA 1
ATOM 958 C C . VAL A 1 123 ? 12.960 7.904 3.449 1.00 66.44 123 VAL A C 1
ATOM 960 O O . VAL A 1 123 ? 12.943 7.480 2.296 1.00 66.44 123 VAL A O 1
ATOM 963 N N . ASP A 1 124 ? 11.922 7.840 4.280 1.00 84.88 124 ASP A N 1
ATOM 964 C CA . ASP A 1 124 ? 10.566 7.411 3.918 1.00 84.88 124 ASP A CA 1
ATOM 965 C C . ASP A 1 124 ? 10.175 7.774 2.473 1.00 84.88 124 ASP A C 1
ATOM 967 O O . ASP A 1 124 ? 10.140 8.953 2.100 1.00 84.88 124 ASP A O 1
ATOM 971 N N . GLY A 1 125 ? 9.883 6.766 1.650 1.00 87.94 125 GLY A N 1
ATOM 972 C CA . GLY A 1 125 ? 9.565 6.972 0.241 1.00 87.94 125 GLY A CA 1
ATOM 973 C C . GLY A 1 125 ? 8.100 7.276 -0.056 1.00 87.94 125 GLY A C 1
ATOM 974 O O . GLY A 1 125 ? 7.782 7.577 -1.210 1.00 87.94 125 GLY A O 1
ATOM 975 N N . TRP A 1 126 ? 7.210 7.239 0.937 1.00 91.94 126 TRP A N 1
ATOM 976 C CA . TRP A 1 126 ? 5.779 7.479 0.751 1.00 91.94 126 TRP A CA 1
ATOM 977 C C . TRP A 1 126 ? 5.326 8.821 1.324 1.00 91.94 126 TRP A C 1
ATOM 979 O O . TRP A 1 126 ? 4.679 9.607 0.615 1.00 91.94 126 TRP A O 1
ATOM 989 N N . ILE A 1 127 ? 5.663 9.106 2.586 1.00 89.44 127 ILE A N 1
ATOM 990 C CA . ILE A 1 127 ? 5.132 10.276 3.289 1.00 89.44 127 ILE A CA 1
ATOM 991 C C . ILE A 1 127 ? 5.697 11.554 2.683 1.00 89.44 127 ILE A C 1
ATOM 993 O O . ILE A 1 127 ? 6.893 11.826 2.679 1.00 89.44 127 ILE A O 1
ATOM 997 N N . SER A 1 128 ? 4.788 12.389 2.192 1.00 87.94 128 SER A N 1
ATOM 998 C CA . SER A 1 128 ? 5.107 13.707 1.639 1.00 87.94 128 SER A CA 1
ATOM 999 C C . SER A 1 128 ? 4.114 14.780 2.095 1.00 87.94 128 SER A C 1
ATOM 1001 O O . SER A 1 128 ? 3.955 15.816 1.454 1.00 87.94 128 SER A O 1
ATOM 1003 N N . TRP A 1 129 ? 3.441 14.524 3.217 1.00 87.69 129 TRP A N 1
ATOM 1004 C CA . TRP A 1 129 ? 2.525 15.431 3.907 1.00 87.69 129 TRP A CA 1
ATOM 1005 C C . TRP A 1 129 ? 2.934 15.563 5.379 1.00 87.69 129 TRP A C 1
ATOM 1007 O O . TRP A 1 129 ? 3.864 14.906 5.837 1.00 87.69 129 TRP A O 1
ATOM 1017 N N . ASN A 1 130 ? 2.252 16.430 6.132 1.00 86.94 130 ASN A N 1
ATOM 1018 C CA . ASN A 1 130 ? 2.506 16.584 7.564 1.00 86.94 130 ASN A CA 1
ATOM 1019 C C . ASN A 1 130 ? 1.954 15.363 8.339 1.00 86.94 130 ASN A C 1
ATOM 1021 O O . ASN A 1 130 ? 0.729 15.234 8.406 1.00 86.94 130 ASN A O 1
ATOM 1025 N N . PRO A 1 131 ? 2.802 14.518 8.961 1.00 83.00 131 PRO A N 1
ATOM 1026 C CA . PRO A 1 131 ? 2.355 13.311 9.665 1.00 83.00 131 PRO A CA 1
ATOM 1027 C C . PRO A 1 131 ? 1.526 13.613 10.926 1.00 83.00 131 PRO A C 1
ATOM 1029 O O . PRO A 1 131 ? 0.769 12.771 11.389 1.00 83.00 131 PRO A O 1
ATOM 1032 N N . SER A 1 132 ? 1.575 14.839 11.458 1.00 82.44 132 SER A N 1
ATOM 1033 C CA . SER A 1 132 ? 0.714 15.271 12.571 1.00 82.44 132 SER A CA 1
ATOM 1034 C C . SER A 1 132 ? -0.731 15.580 12.152 1.00 82.44 132 SER A C 1
ATOM 1036 O O . SER A 1 132 ? -1.520 16.052 12.970 1.00 82.44 132 SER A O 1
ATOM 1038 N N . LYS A 1 133 ? -1.093 15.379 10.879 1.00 88.56 133 LYS A N 1
ATOM 1039 C CA . LYS A 1 133 ? -2.442 15.595 10.344 1.00 88.56 133 LYS A CA 1
ATOM 1040 C C . LYS A 1 133 ? -2.958 14.334 9.657 1.00 88.56 133 LYS A C 1
ATOM 1042 O O . LYS A 1 133 ? -2.184 13.475 9.244 1.00 88.56 133 LYS A O 1
ATOM 1047 N N . ILE A 1 134 ? -4.280 14.262 9.496 1.00 91.56 134 ILE A N 1
ATOM 1048 C CA . ILE A 1 134 ? -4.903 13.281 8.602 1.00 91.56 134 ILE A CA 1
ATOM 1049 C C . ILE A 1 134 ? -4.301 13.466 7.208 1.00 91.56 134 ILE A C 1
ATOM 1051 O O . ILE A 1 134 ? -4.209 14.587 6.700 1.00 91.56 134 ILE A O 1
ATOM 1055 N N . GLY A 1 135 ? -3.843 12.359 6.640 1.00 93.44 135 GLY A N 1
ATOM 1056 C CA . GLY A 1 135 ? -3.227 12.302 5.333 1.00 93.44 135 GLY A CA 1
ATOM 1057 C C . GLY A 1 135 ? -4.241 12.357 4.188 1.00 93.44 135 GLY A C 1
ATOM 1058 O O . GLY A 1 135 ? -5.441 12.583 4.391 1.00 93.44 135 GLY A O 1
ATOM 1059 N N . PRO A 1 136 ? -3.757 12.161 2.954 1.00 94.50 136 PRO A N 1
ATOM 1060 C CA . PRO A 1 136 ? -4.594 12.141 1.758 1.00 94.50 136 PRO A CA 1
ATOM 1061 C C . PRO A 1 136 ? -5.754 11.143 1.840 1.00 94.50 136 PRO A C 1
ATOM 1063 O O . PRO A 1 136 ? -5.679 10.115 2.515 1.00 94.50 136 PRO A O 1
ATOM 1066 N N . LYS A 1 137 ? -6.831 11.451 1.112 1.00 96.00 137 LYS A N 1
ATOM 1067 C CA . LYS A 1 137 ? -7.961 10.538 0.886 1.00 96.00 137 LYS A CA 1
ATOM 1068 C C . LYS A 1 137 ? -7.574 9.453 -0.112 1.00 96.00 137 LYS A C 1
ATOM 1070 O O . LYS A 1 137 ? -6.808 9.719 -1.041 1.00 96.00 137 LYS A O 1
ATOM 1075 N N . PHE A 1 138 ? -8.147 8.260 0.027 1.00 97.12 138 PHE A N 1
ATOM 1076 C CA . PHE A 1 138 ? -7.972 7.225 -0.987 1.00 97.12 138 PHE A CA 1
ATOM 1077 C C . PHE A 1 138 ? -8.709 7.622 -2.265 1.00 97.12 138 PHE A C 1
ATOM 1079 O O . PHE A 1 138 ? -9.858 8.062 -2.201 1.00 97.12 138 PHE A O 1
ATOM 1086 N N . SER A 1 139 ? -8.066 7.495 -3.420 1.00 95.75 139 SER A N 1
ATOM 1087 C CA . SER A 1 139 ? -8.623 7.942 -4.698 1.00 95.75 139 SER A CA 1
ATOM 1088 C C . SER A 1 139 ? -8.469 6.885 -5.774 1.00 95.75 139 SER A C 1
ATOM 1090 O O . SER A 1 139 ? -7.408 6.281 -5.898 1.00 95.75 139 SER A O 1
ATOM 1092 N N . THR A 1 140 ? -9.499 6.736 -6.598 1.00 96.56 140 THR A N 1
ATOM 1093 C CA . THR A 1 140 ? -9.544 5.864 -7.781 1.00 96.56 140 THR A CA 1
ATOM 1094 C C . THR A 1 140 ? -9.979 6.670 -9.005 1.00 96.56 140 THR A C 1
ATOM 1096 O O . THR A 1 140 ? -10.228 7.879 -8.925 1.00 96.56 140 THR A O 1
ATOM 1099 N N . PHE A 1 141 ? -10.072 6.023 -10.167 1.00 95.19 141 PHE A N 1
ATOM 1100 C CA . PHE A 1 141 ? -10.446 6.695 -11.409 1.00 95.19 141 PHE A CA 1
ATOM 1101 C C . PHE A 1 141 ? -11.918 7.141 -11.416 1.00 95.19 141 PHE A C 1
ATOM 1103 O O . PHE A 1 141 ? -12.248 8.134 -12.066 1.00 95.19 141 PHE A O 1
ATOM 1110 N N . ASP A 1 142 ? -12.786 6.446 -10.679 1.00 95.94 142 ASP A N 1
ATOM 1111 C CA . ASP A 1 142 ? -14.222 6.710 -10.525 1.00 95.94 142 ASP A CA 1
ATOM 1112 C C . ASP A 1 142 ? -14.563 7.509 -9.250 1.00 95.94 142 ASP A C 1
ATOM 1114 O O . ASP A 1 142 ? -15.596 8.177 -9.202 1.00 95.94 142 ASP A O 1
ATOM 1118 N N . LYS A 1 143 ? -13.674 7.533 -8.245 1.00 95.06 143 LYS A N 1
ATOM 1119 C CA . LYS A 1 143 ? -13.793 8.364 -7.036 1.00 95.06 143 LYS A CA 1
ATOM 1120 C C . LYS A 1 143 ? -12.541 9.216 -6.843 1.00 95.06 143 LYS A C 1
ATOM 1122 O O . LYS A 1 143 ? -11.624 8.887 -6.093 1.00 95.06 143 LYS A O 1
ATOM 1127 N N . LYS A 1 144 ? -12.518 10.344 -7.544 1.00 87.31 144 LYS A N 1
ATOM 1128 C CA . LYS A 1 144 ? -11.356 11.234 -7.611 1.00 87.31 144 LYS A CA 1
ATOM 1129 C C . LYS A 1 144 ? -11.292 12.183 -6.417 1.00 87.31 144 LYS A C 1
ATOM 1131 O O . LYS A 1 144 ? -12.306 12.754 -6.013 1.00 87.31 144 LYS A O 1
ATOM 1136 N N . HIS A 1 145 ? -10.087 12.433 -5.925 1.00 80.25 145 HIS A N 1
ATOM 1137 C CA . HIS A 1 145 ? -9.784 13.542 -5.031 1.00 80.25 145 HIS A CA 1
ATOM 1138 C C . HIS A 1 145 ? -8.446 14.141 -5.454 1.00 80.25 145 HIS A C 1
ATOM 1140 O O . HIS A 1 145 ? -7.479 13.404 -5.559 1.00 80.25 145 HIS A O 1
ATOM 1146 N N . GLU A 1 146 ? -8.435 15.452 -5.718 1.00 64.06 146 GLU A N 1
ATOM 1147 C CA . GLU A 1 146 ? -7.254 16.222 -6.136 1.00 64.06 146 GLU A CA 1
ATOM 1148 C C . GLU A 1 146 ? -6.479 15.599 -7.321 1.00 64.06 146 GLU A C 1
ATOM 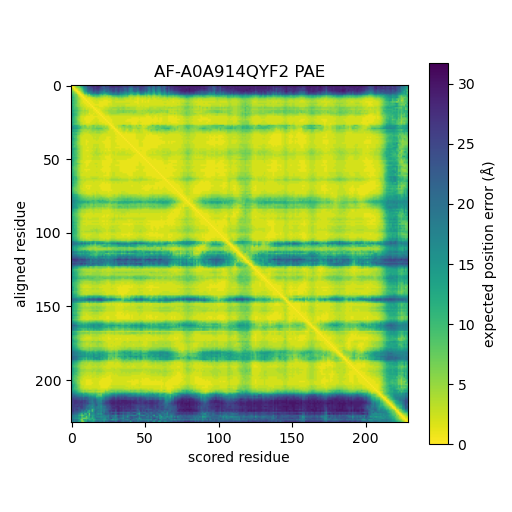1150 O O . GLU A 1 146 ? -5.670 14.694 -7.167 1.00 64.06 146 GLU A O 1
ATOM 1155 N N . TYR A 1 147 ? -6.664 16.157 -8.526 1.00 77.50 147 TYR A N 1
ATOM 1156 C CA . TYR A 1 147 ? -5.989 15.731 -9.768 1.00 77.50 147 TYR A CA 1
ATOM 1157 C C . TYR A 1 147 ? -6.420 14.346 -10.303 1.00 77.50 147 TYR A C 1
ATOM 1159 O O . TYR A 1 147 ? -7.059 13.540 -9.636 1.00 77.50 147 TYR A O 1
ATOM 1167 N N . ASN A 1 148 ? -6.113 14.070 -11.575 1.00 87.25 148 ASN A N 1
ATOM 1168 C CA . ASN A 1 148 ? -6.451 12.805 -12.245 1.00 87.25 148 ASN A CA 1
ATOM 1169 C C . ASN A 1 148 ? -5.330 11.756 -12.076 1.00 87.25 148 ASN A C 1
ATOM 1171 O O . ASN A 1 148 ? -4.979 11.076 -13.039 1.00 87.25 148 ASN A O 1
ATOM 1175 N N . CYS A 1 149 ? -4.744 11.647 -10.876 1.00 92.12 149 CYS A N 1
ATOM 1176 C CA . CYS A 1 149 ? -3.593 10.772 -10.627 1.00 92.12 149 CYS A CA 1
ATOM 1177 C C . CYS A 1 149 ? -3.909 9.316 -10.948 1.00 92.12 149 CYS A C 1
ATOM 1179 O O . CYS A 1 149 ? -3.210 8.722 -11.756 1.00 92.12 149 CYS A O 1
ATOM 1181 N N . SER A 1 150 ? -5.014 8.777 -10.428 1.00 93.94 150 SER A N 1
ATOM 1182 C CA . SER A 1 150 ? -5.424 7.402 -10.735 1.00 93.94 150 SER A CA 1
ATOM 1183 C C . SER A 1 150 ? -5.462 7.136 -12.247 1.00 93.94 150 SER A C 1
ATOM 1185 O O . SER A 1 150 ? -4.842 6.190 -12.717 1.00 93.94 150 SER A O 1
ATOM 1187 N N . SER A 1 151 ? -6.073 8.028 -13.037 1.00 91.62 151 SER A N 1
ATOM 1188 C CA . SER A 1 151 ? -6.127 7.879 -14.499 1.00 91.62 151 SER A CA 1
ATOM 1189 C C . SER A 1 151 ? -4.761 7.939 -15.184 1.00 91.62 151 SER A C 1
ATOM 1191 O O . SER A 1 151 ? -4.577 7.308 -16.220 1.00 91.62 151 SER A O 1
ATOM 1193 N N . LYS A 1 152 ? -3.802 8.678 -14.616 1.00 88.94 152 LYS A N 1
ATOM 1194 C CA . LYS A 1 152 ? -2.414 8.701 -15.089 1.00 88.94 152 LYS A CA 1
ATOM 1195 C C . LYS A 1 152 ? -1.698 7.382 -14.770 1.00 88.94 152 LYS A C 1
ATOM 1197 O O . LYS A 1 152 ? -1.009 6.843 -15.628 1.00 88.94 152 LYS A O 1
ATOM 1202 N N . TYR A 1 153 ? -1.903 6.856 -13.565 1.00 91.00 153 TYR A N 1
ATOM 1203 C CA . TYR A 1 153 ? -1.270 5.634 -13.074 1.00 91.00 153 TYR A CA 1
ATOM 1204 C C . TYR A 1 153 ? -2.109 4.392 -13.372 1.00 91.00 153 TYR A C 1
ATOM 1206 O O . TYR A 1 153 ? -2.485 3.659 -12.469 1.00 91.00 153 TYR A O 1
ATOM 1214 N N . PHE A 1 154 ? -2.442 4.168 -14.646 1.00 92.12 154 PHE A N 1
ATOM 1215 C CA . PHE A 1 154 ? -3.154 2.966 -15.110 1.00 92.12 154 PHE A CA 1
ATOM 1216 C C . PHE A 1 154 ? -4.454 2.641 -14.344 1.00 92.12 154 PHE A C 1
ATOM 1218 O O . PHE A 1 154 ? -4.805 1.483 -14.119 1.00 92.12 154 PHE A O 1
ATOM 1225 N N . ASN A 1 155 ? -5.194 3.680 -13.951 1.00 94.56 155 ASN A N 1
ATOM 1226 C CA . ASN A 1 155 ? -6.434 3.573 -13.182 1.00 94.56 155 ASN A CA 1
ATOM 1227 C C . ASN A 1 155 ? -6.270 2.838 -11.838 1.00 94.56 155 ASN A C 1
ATOM 1229 O O . ASN A 1 155 ? -7.214 2.197 -11.380 1.00 94.56 155 ASN A O 1
ATOM 1233 N N . THR A 1 156 ? -5.101 2.912 -11.197 1.00 95.56 156 THR A N 1
ATOM 1234 C CA . THR A 1 156 ? -4.888 2.325 -9.865 1.00 95.56 156 THR A CA 1
ATOM 1235 C C . THR A 1 156 ? -5.472 3.215 -8.774 1.00 95.56 156 THR A C 1
ATOM 1237 O O . THR A 1 156 ? -5.499 4.444 -8.895 1.00 95.56 156 THR A O 1
ATOM 1240 N N . GLY A 1 157 ? -5.909 2.611 -7.677 1.00 96.19 157 GLY A N 1
ATOM 1241 C CA . GLY A 1 157 ? -6.313 3.311 -6.463 1.00 96.19 157 GLY A CA 1
ATOM 1242 C C . GLY A 1 157 ? -5.131 3.565 -5.535 1.00 96.19 157 GLY A C 1
ATOM 1243 O O . GLY A 1 157 ? -4.322 2.665 -5.322 1.00 96.19 157 GLY A O 1
ATOM 1244 N N . TRP A 1 158 ? -5.017 4.769 -4.976 1.00 96.38 158 TRP A N 1
ATOM 1245 C CA . TRP A 1 158 ? -3.983 5.086 -3.987 1.00 96.38 158 TRP A CA 1
ATOM 1246 C C . TRP A 1 158 ? -4.328 6.324 -3.154 1.00 96.38 158 TRP A C 1
ATOM 1248 O O . TRP A 1 158 ? -5.197 7.128 -3.505 1.00 96.38 158 TRP A O 1
ATOM 1258 N N . TRP A 1 159 ? -3.587 6.516 -2.067 1.00 95.69 159 TRP A N 1
ATOM 1259 C CA . TRP A 1 159 ? -3.550 7.747 -1.280 1.00 95.69 159 TRP A CA 1
ATOM 1260 C C . TRP A 1 159 ? -2.669 8.809 -1.952 1.00 95.69 159 TRP A C 1
ATOM 1262 O O . TRP A 1 159 ? -1.616 9.191 -1.438 1.00 95.69 159 TRP A O 1
ATOM 1272 N N . PHE A 1 160 ? -3.076 9.263 -3.138 1.00 93.88 160 PHE A N 1
ATOM 1273 C CA . PHE A 1 160 ? -2.372 10.323 -3.860 1.00 93.88 160 PHE A CA 1
ATOM 1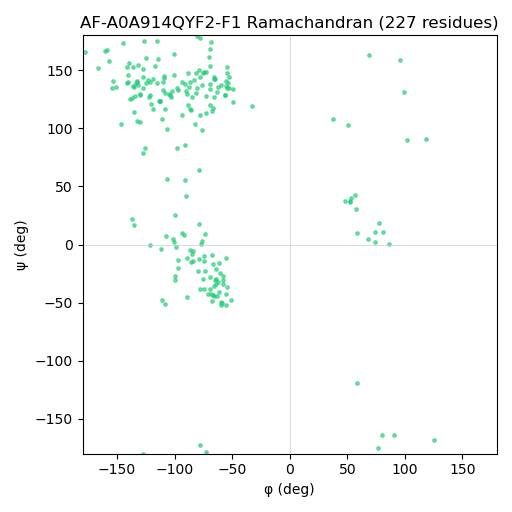274 C C . PHE A 1 160 ? -2.460 11.652 -3.103 1.00 93.88 160 PHE A C 1
ATOM 1276 O O . PHE A 1 160 ? -3.498 11.991 -2.537 1.00 93.88 160 PHE A O 1
ATOM 1283 N N . ASN A 1 161 ? -1.380 12.430 -3.122 1.00 89.50 161 ASN A N 1
ATOM 1284 C CA . ASN A 1 161 ? -1.351 13.751 -2.508 1.00 89.50 161 ASN A CA 1
ATOM 1285 C C . ASN A 1 161 ? -0.600 14.767 -3.362 1.00 89.50 161 ASN A C 1
ATOM 1287 O O . ASN A 1 161 ? 0.305 14.439 -4.128 1.00 89.50 161 ASN A O 1
ATOM 1291 N N . LYS A 1 162 ? -0.926 16.040 -3.159 1.00 85.62 162 LYS A N 1
ATOM 1292 C CA . LYS A 1 162 ? -0.124 17.139 -3.676 1.00 85.62 162 LYS A CA 1
ATOM 1293 C C . LYS A 1 162 ? 0.955 17.529 -2.670 1.00 85.62 162 LYS A C 1
ATOM 1295 O O . LYS A 1 162 ? 0.649 17.837 -1.520 1.00 85.62 162 LYS A O 1
ATOM 1300 N N . ASN A 1 163 ? 2.200 17.616 -3.125 1.00 75.50 163 ASN A N 1
ATOM 1301 C CA . ASN A 1 163 ? 3.276 18.273 -2.388 1.00 75.50 163 ASN A CA 1
ATOM 1302 C C . ASN A 1 163 ? 4.049 19.222 -3.314 1.00 75.50 163 ASN A C 1
ATOM 1304 O O . ASN A 1 163 ? 4.798 18.793 -4.195 1.00 75.50 163 ASN A O 1
ATOM 1308 N N . GLY A 1 164 ? 3.838 20.528 -3.136 1.00 79.00 164 GLY A N 1
ATOM 1309 C CA . GLY A 1 164 ? 4.405 21.555 -4.010 1.00 79.00 164 GLY A CA 1
ATOM 1310 C C . GLY A 1 164 ? 3.977 21.360 -5.470 1.00 79.00 164 GLY A C 1
ATOM 1311 O O . GLY A 1 164 ? 2.783 21.384 -5.779 1.00 79.00 164 GLY A O 1
ATOM 1312 N N . ASN A 1 165 ? 4.959 21.154 -6.353 1.00 78.31 165 ASN A N 1
ATOM 1313 C CA . ASN A 1 165 ? 4.751 20.902 -7.785 1.00 78.31 165 ASN A CA 1
ATOM 1314 C C . ASN A 1 165 ? 4.487 19.423 -8.116 1.00 78.31 165 ASN A C 1
ATOM 1316 O O . ASN A 1 165 ? 4.160 19.107 -9.259 1.00 78.31 165 ASN A O 1
ATOM 1320 N N . ASN A 1 166 ? 4.630 18.513 -7.148 1.00 79.81 166 ASN A N 1
ATOM 1321 C CA . ASN A 1 166 ? 4.310 17.107 -7.342 1.00 79.81 166 ASN A CA 1
ATOM 1322 C C . ASN A 1 166 ? 2.817 16.880 -7.080 1.00 79.81 166 ASN A C 1
ATOM 1324 O O . ASN A 1 166 ? 2.343 17.099 -5.965 1.00 79.81 166 ASN A O 1
ATOM 1328 N N . LEU A 1 167 ? 2.078 16.473 -8.112 1.00 85.69 167 LEU A N 1
ATOM 1329 C CA . LEU A 1 167 ? 0.616 16.396 -8.072 1.00 85.69 167 LEU A CA 1
ATOM 1330 C C . LEU A 1 167 ? 0.073 15.047 -7.584 1.00 85.69 167 LEU A C 1
ATOM 1332 O O . LEU A 1 167 ? -1.121 14.968 -7.327 1.00 85.69 167 LEU A O 1
ATOM 1336 N N . CYS A 1 168 ? 0.914 14.015 -7.463 1.00 90.69 168 CYS A N 1
ATOM 1337 C CA . CYS A 1 168 ? 0.466 12.646 -7.184 1.00 90.69 168 CYS A CA 1
ATOM 1338 C C . CYS A 1 168 ? 1.291 11.916 -6.115 1.00 90.69 168 CYS A C 1
ATOM 1340 O O . CYS A 1 168 ? 1.207 10.698 -5.996 1.00 90.69 168 CYS A O 1
ATOM 1342 N N . GLY A 1 169 ? 2.062 12.652 -5.318 1.00 89.69 169 GLY A N 1
ATOM 1343 C CA . GLY A 1 169 ? 2.822 12.091 -4.209 1.00 89.69 169 GLY A CA 1
ATOM 1344 C C . GLY A 1 169 ? 4.091 11.360 -4.633 1.00 89.69 169 GLY A C 1
ATOM 1345 O O . GLY A 1 169 ? 4.508 11.389 -5.792 1.00 89.69 169 GLY A O 1
ATOM 1346 N N . ASN A 1 170 ? 4.753 10.750 -3.653 1.00 90.56 170 ASN A N 1
ATOM 1347 C CA . ASN A 1 170 ? 6.068 10.133 -3.839 1.00 90.56 170 ASN A CA 1
ATOM 1348 C C . ASN A 1 170 ? 6.019 8.621 -4.081 1.00 90.56 170 ASN A C 1
ATOM 1350 O O . ASN A 1 170 ? 7.025 8.055 -4.501 1.00 90.56 170 ASN A O 1
ATOM 1354 N N . ALA A 1 171 ? 4.882 7.973 -3.846 1.00 92.75 171 ALA A N 1
ATOM 1355 C CA . ALA A 1 171 ? 4.744 6.540 -4.038 1.00 92.75 171 ALA A CA 1
ATOM 1356 C C . ALA A 1 171 ? 3.384 6.190 -4.632 1.00 92.75 171 ALA A C 1
ATOM 1358 O O . ALA A 1 171 ? 2.397 6.886 -4.390 1.00 92.75 171 ALA A O 1
ATOM 1359 N N . ASN A 1 172 ? 3.355 5.075 -5.350 1.00 94.44 172 ASN A N 1
ATOM 1360 C CA . ASN A 1 172 ? 2.162 4.340 -5.736 1.00 94.44 172 ASN A CA 1
ATOM 1361 C C . ASN A 1 172 ? 2.539 2.858 -5.761 1.00 94.44 172 ASN A C 1
ATOM 1363 O O . ASN A 1 172 ? 3.214 2.415 -6.690 1.00 94.44 172 ASN A O 1
ATOM 1367 N N . LEU A 1 173 ? 2.127 2.111 -4.735 1.00 95.94 173 LEU A N 1
ATOM 1368 C CA . LEU A 1 173 ? 2.452 0.687 -4.591 1.00 95.94 173 LEU A CA 1
ATOM 1369 C C . LEU A 1 173 ? 1.369 -0.238 -5.164 1.00 95.94 173 LEU A C 1
ATOM 1371 O O . LEU A 1 173 ? 1.427 -1.444 -4.977 1.00 95.94 173 LEU A O 1
ATOM 1375 N N . ASN A 1 174 ? 0.403 0.328 -5.890 1.00 95.81 174 ASN A N 1
ATOM 1376 C CA . ASN A 1 174 ? -0.640 -0.410 -6.601 1.00 95.81 174 ASN A CA 1
ATOM 1377 C C . ASN A 1 174 ? -0.429 -0.407 -8.128 1.00 95.81 174 ASN A C 1
ATOM 1379 O O . ASN A 1 174 ? -1.307 -0.843 -8.868 1.00 95.81 174 ASN A O 1
ATOM 1383 N N . GLY A 1 175 ? 0.706 0.113 -8.607 1.00 92.62 175 GLY A N 1
ATOM 1384 C CA . GLY A 1 175 ? 1.118 0.061 -10.012 1.00 92.62 175 GLY A CA 1
ATOM 1385 C C . GLY A 1 175 ? 1.568 -1.328 -10.477 1.00 92.62 175 GLY A C 1
ATOM 1386 O O . GLY A 1 175 ? 1.566 -2.296 -9.725 1.00 92.62 175 GLY A O 1
ATOM 1387 N N . LEU A 1 176 ? 1.987 -1.419 -11.738 1.00 92.50 176 LEU A N 1
ATOM 1388 C CA . LEU A 1 176 ? 2.597 -2.631 -12.291 1.00 92.50 176 LEU A CA 1
ATOM 1389 C C . LEU A 1 176 ? 4.043 -2.793 -11.802 1.00 92.50 176 LEU A C 1
ATOM 1391 O O . LEU A 1 176 ? 4.767 -1.810 -11.663 1.00 92.50 176 LEU A O 1
ATOM 1395 N N . ARG A 1 177 ? 4.525 -4.022 -11.633 1.00 93.38 177 ARG A N 1
ATOM 1396 C CA . ARG A 1 177 ? 5.956 -4.282 -11.396 1.00 93.38 177 ARG A CA 1
ATOM 1397 C C . ARG A 1 177 ? 6.826 -3.705 -12.510 1.00 93.38 177 ARG A C 1
ATOM 1399 O O . ARG A 1 177 ? 6.573 -3.957 -13.693 1.00 93.38 177 ARG A O 1
ATOM 1406 N N . TYR A 1 178 ? 7.850 -2.936 -12.141 1.00 92.12 178 TYR A N 1
ATOM 1407 C CA . TYR A 1 178 ? 8.762 -2.357 -13.120 1.00 92.12 178 TYR A CA 1
ATOM 1408 C C . TYR A 1 178 ? 9.681 -3.438 -13.710 1.00 92.12 178 TYR A C 1
ATOM 1410 O O . TYR A 1 178 ? 10.339 -4.162 -12.961 1.00 92.12 178 TYR A O 1
ATOM 1418 N N . PRO A 1 179 ? 9.773 -3.567 -15.046 1.00 91.00 179 PRO A N 1
ATOM 1419 C CA . PRO A 1 179 ? 10.655 -4.544 -15.664 1.00 91.00 179 PRO A CA 1
ATOM 1420 C C . PRO A 1 179 ? 12.112 -4.062 -15.609 1.00 91.00 179 PRO A C 1
ATOM 1422 O O . PRO A 1 179 ? 12.547 -3.278 -16.458 1.00 91.00 179 PRO A O 1
ATOM 1425 N N . CYS A 1 180 ? 12.878 -4.553 -14.631 1.00 88.69 180 CYS A N 1
ATOM 1426 C CA . CYS A 1 180 ? 14.297 -4.225 -14.481 1.00 88.69 180 CYS A CA 1
ATOM 1427 C C . CYS A 1 180 ? 15.091 -4.473 -15.777 1.00 88.69 180 CYS A C 1
ATOM 1429 O O . CYS A 1 180 ? 14.810 -5.399 -16.543 1.00 88.69 180 CYS A O 1
ATOM 1431 N N . GLY A 1 181 ? 16.075 -3.610 -16.045 1.00 84.00 181 GLY A N 1
ATOM 1432 C CA . GLY A 1 181 ? 16.896 -3.671 -17.260 1.00 84.00 181 GLY A CA 1
ATOM 1433 C C . GLY A 1 181 ? 16.193 -3.216 -18.546 1.00 84.00 181 GLY A C 1
ATOM 1434 O O . GLY A 1 181 ? 16.799 -3.264 -19.615 1.00 84.00 181 GLY A O 1
ATOM 1435 N N . ARG A 1 182 ? 14.932 -2.759 -18.480 1.00 82.12 182 ARG A N 1
ATOM 1436 C CA . ARG A 1 182 ? 14.235 -2.136 -19.615 1.00 82.12 182 ARG A CA 1
ATOM 1437 C C . ARG A 1 182 ? 14.044 -0.642 -19.377 1.00 82.12 182 ARG A C 1
ATOM 1439 O O . ARG A 1 182 ? 13.674 -0.219 -18.287 1.00 82.12 182 ARG A O 1
ATOM 1446 N N . ASN A 1 183 ? 14.231 0.149 -20.430 1.00 78.00 183 ASN A N 1
ATOM 1447 C CA . ASN A 1 183 ? 13.939 1.582 -20.426 1.00 78.00 183 ASN A CA 1
ATOM 1448 C C . ASN A 1 183 ? 12.498 1.809 -20.893 1.00 78.00 183 ASN A C 1
ATOM 1450 O O . ASN A 1 183 ? 12.247 2.010 -22.081 1.00 78.00 183 ASN A O 1
ATOM 1454 N N . VAL A 1 184 ? 11.547 1.722 -19.962 1.00 82.06 184 VAL A N 1
ATOM 1455 C CA . VAL A 1 184 ? 10.110 1.915 -20.219 1.00 82.06 184 VAL A CA 1
ATOM 1456 C C . VAL A 1 184 ? 9.575 3.115 -19.436 1.00 82.06 184 VAL A C 1
ATOM 1458 O O . VAL A 1 184 ? 10.131 3.501 -18.410 1.00 82.06 184 VAL A O 1
ATOM 1461 N N . GLY A 1 185 ? 8.503 3.739 -19.933 1.00 79.50 185 GLY A N 1
ATOM 1462 C CA . GLY A 1 185 ? 7.897 4.907 -19.282 1.00 79.50 185 GLY A CA 1
ATOM 1463 C C . GLY A 1 185 ? 7.370 4.576 -17.883 1.00 79.50 185 GLY A C 1
ATOM 1464 O O . GLY A 1 185 ? 6.719 3.563 -17.701 1.00 79.50 185 GLY A O 1
ATOM 1465 N N . GLN A 1 186 ? 7.629 5.425 -16.890 1.00 77.81 186 GLN A N 1
ATOM 1466 C CA . GLN A 1 186 ? 7.479 5.066 -15.469 1.00 77.81 186 GLN A CA 1
ATOM 1467 C C . GLN A 1 186 ? 6.053 5.212 -14.911 1.00 77.81 186 GLN A C 1
ATOM 1469 O O . GLN A 1 186 ? 5.748 4.688 -13.844 1.00 77.81 186 GLN A O 1
ATOM 1474 N N . ASP A 1 187 ? 5.168 5.904 -15.629 1.00 79.06 187 ASP A N 1
ATOM 1475 C CA . ASP A 1 187 ? 3.887 6.382 -15.098 1.00 79.06 187 ASP A CA 1
ATOM 1476 C C . ASP A 1 187 ? 2.869 5.280 -14.760 1.00 79.06 187 ASP A C 1
ATOM 1478 O O . ASP A 1 187 ? 1.849 5.585 -14.168 1.00 79.06 187 ASP A O 1
ATOM 1482 N N . MET A 1 188 ? 3.095 4.017 -15.118 1.00 87.44 188 MET A N 1
ATOM 1483 C CA . MET A 1 188 ? 2.153 2.912 -14.855 1.00 87.44 188 MET A CA 1
ATOM 1484 C C . MET A 1 188 ? 2.687 1.911 -13.827 1.00 87.44 188 MET A C 1
ATOM 1486 O O . MET A 1 188 ? 1.998 0.951 -13.477 1.00 87.44 188 MET A O 1
ATOM 1490 N N . TYR A 1 189 ? 3.922 2.113 -13.373 1.00 91.88 189 TYR A N 1
ATOM 1491 C CA . TYR A 1 189 ? 4.646 1.154 -12.559 1.00 91.88 189 TYR A CA 1
ATOM 1492 C C . TYR A 1 189 ? 4.617 1.523 -11.076 1.00 91.88 189 TYR A C 1
ATOM 1494 O O . TYR A 1 189 ? 4.298 2.653 -10.696 1.00 91.88 189 TYR A O 1
ATOM 1502 N N . LEU A 1 190 ? 4.949 0.547 -10.236 1.00 93.50 190 LEU A N 1
ATOM 1503 C CA . LEU A 1 190 ? 5.193 0.746 -8.820 1.00 93.50 190 LEU A CA 1
ATOM 1504 C C . LEU A 1 190 ? 6.252 1.829 -8.640 1.00 93.50 190 LEU A C 1
ATOM 1506 O O . LEU A 1 190 ? 7.284 1.812 -9.313 1.00 93.50 190 LEU A O 1
ATOM 1510 N N . THR A 1 191 ? 6.006 2.756 -7.719 1.00 92.12 191 THR A N 1
ATOM 1511 C CA . THR A 1 191 ? 6.958 3.824 -7.405 1.00 92.12 191 THR A CA 1
ATOM 1512 C C . THR A 1 191 ? 7.152 3.987 -5.907 1.00 92.12 191 THR A C 1
ATOM 1514 O O . THR A 1 191 ? 6.190 3.938 -5.140 1.00 92.12 191 THR A O 1
ATOM 1517 N N . TRP A 1 192 ? 8.400 4.232 -5.510 1.00 92.25 192 TRP A N 1
ATOM 1518 C CA . TRP A 1 192 ? 8.819 4.544 -4.145 1.00 92.25 192 TRP A CA 1
ATOM 1519 C C . TRP A 1 192 ? 9.830 5.687 -4.166 1.00 92.25 192 TRP A C 1
ATOM 1521 O O . TRP A 1 192 ? 10.813 5.643 -4.909 1.00 92.25 192 TRP A O 1
ATOM 1531 N N . ASN A 1 193 ? 9.574 6.752 -3.404 1.00 88.88 193 ASN A N 1
ATOM 1532 C CA . ASN A 1 193 ? 10.327 8.007 -3.487 1.00 88.88 193 ASN A CA 1
ATOM 1533 C C . ASN A 1 193 ? 10.501 8.517 -4.938 1.00 88.88 193 ASN A C 1
ATOM 1535 O O . ASN A 1 193 ? 11.543 9.057 -5.312 1.00 88.88 193 ASN A O 1
ATOM 1539 N N . ARG A 1 194 ? 9.463 8.333 -5.764 1.00 87.19 194 ARG A N 1
ATOM 1540 C CA . ARG A 1 194 ? 9.387 8.658 -7.200 1.00 87.19 194 ARG A CA 1
ATOM 1541 C C . ARG A 1 194 ? 10.278 7.817 -8.115 1.00 87.19 194 ARG A C 1
ATOM 1543 O O . ARG A 1 194 ? 10.303 8.082 -9.312 1.00 87.19 194 ARG A O 1
ATOM 1550 N N . ASN A 1 195 ? 10.965 6.808 -7.591 1.00 87.75 195 ASN A N 1
ATOM 1551 C CA . ASN A 1 195 ? 11.722 5.865 -8.405 1.00 87.75 195 ASN A CA 1
ATOM 1552 C C . ASN A 1 195 ? 10.862 4.640 -8.717 1.00 87.75 195 ASN A C 1
ATOM 1554 O O . ASN A 1 195 ? 10.141 4.180 -7.828 1.00 87.75 195 ASN A O 1
ATOM 1558 N N . PRO A 1 196 ? 10.923 4.102 -9.945 1.00 90.19 196 PRO A N 1
ATOM 1559 C CA . PRO A 1 196 ? 10.268 2.845 -10.257 1.00 90.19 196 PRO A CA 1
ATOM 1560 C C . PRO A 1 196 ? 10.895 1.695 -9.459 1.00 90.19 196 PRO A C 1
ATOM 1562 O O . PRO A 1 196 ? 12.113 1.656 -9.275 1.00 90.19 196 PRO A O 1
ATOM 1565 N N . ILE A 1 197 ? 10.069 0.755 -9.005 1.00 92.50 197 ILE A N 1
ATOM 1566 C CA . ILE A 1 197 ? 10.505 -0.404 -8.213 1.00 92.50 197 ILE A CA 1
ATOM 1567 C C . ILE A 1 197 ? 10.009 -1.723 -8.818 1.00 92.50 197 ILE A C 1
ATOM 1569 O O . ILE A 1 197 ? 8.981 -1.774 -9.499 1.00 92.50 197 ILE A O 1
ATOM 1573 N N . ALA A 1 198 ? 10.774 -2.787 -8.587 1.00 94.44 198 ALA A N 1
ATOM 1574 C CA . ALA A 1 198 ? 10.549 -4.117 -9.136 1.00 94.44 198 ALA A CA 1
ATOM 1575 C C . ALA A 1 198 ? 9.378 -4.838 -8.462 1.00 94.44 198 ALA A C 1
ATOM 1577 O O . ALA A 1 198 ? 8.624 -5.526 -9.145 1.00 94.44 198 ALA A O 1
ATOM 1578 N N . ASP A 1 199 ? 9.226 -4.674 -7.146 1.00 95.94 199 ASP A N 1
ATOM 1579 C CA . ASP A 1 199 ? 8.184 -5.333 -6.357 1.00 95.94 199 ASP A CA 1
ATOM 1580 C C . ASP A 1 199 ? 7.882 -4.565 -5.063 1.00 95.94 199 ASP A C 1
ATOM 1582 O O . ASP A 1 199 ? 8.717 -3.784 -4.589 1.00 95.94 199 ASP A O 1
ATOM 1586 N N . ALA A 1 200 ? 6.696 -4.783 -4.493 1.00 96.62 200 ALA A N 1
ATOM 1587 C CA . ALA A 1 200 ? 6.282 -4.158 -3.240 1.00 96.62 200 ALA A CA 1
ATOM 1588 C C . ALA A 1 200 ? 5.290 -5.021 -2.452 1.00 96.62 200 ALA A C 1
ATOM 1590 O O . ALA A 1 200 ? 4.299 -5.497 -3.000 1.00 96.62 200 ALA A O 1
ATOM 1591 N N . TYR A 1 201 ? 5.516 -5.134 -1.145 1.00 97.50 201 TYR A N 1
ATOM 1592 C CA . TYR A 1 201 ? 4.636 -5.826 -0.210 1.00 97.50 201 TYR A CA 1
ATOM 1593 C C . TYR A 1 201 ? 4.241 -4.882 0.920 1.00 97.50 201 TYR A C 1
ATOM 1595 O O . TYR A 1 201 ? 5.077 -4.149 1.455 1.00 97.50 201 TYR A O 1
ATOM 1603 N N . MET A 1 202 ? 2.976 -4.930 1.319 1.00 98.19 202 MET A N 1
ATOM 1604 C CA . MET A 1 202 ? 2.446 -4.193 2.461 1.00 98.19 202 MET A CA 1
ATOM 1605 C C . MET A 1 202 ? 1.826 -5.176 3.444 1.00 98.19 202 MET A C 1
ATOM 1607 O O . MET A 1 202 ? 0.955 -5.952 3.058 1.00 98.19 202 MET A O 1
ATOM 1611 N N . TYR A 1 203 ? 2.229 -5.113 4.710 1.00 98.06 203 TYR A N 1
ATOM 1612 C CA . TYR A 1 203 ? 1.740 -5.992 5.769 1.00 98.06 203 TYR A CA 1
ATOM 1613 C C . TYR A 1 203 ? 1.238 -5.207 6.977 1.00 98.06 203 TYR A C 1
ATOM 1615 O O . TYR A 1 203 ? 1.834 -4.203 7.363 1.00 98.06 203 TYR A O 1
ATOM 1623 N N . LEU A 1 204 ? 0.191 -5.705 7.623 1.00 97.69 204 LEU A N 1
ATOM 1624 C CA . LEU A 1 204 ? -0.358 -5.170 8.865 1.00 97.69 204 LEU A CA 1
ATOM 1625 C C . LEU A 1 204 ? -0.060 -6.117 10.021 1.00 97.69 204 LEU A C 1
ATOM 1627 O O . LEU A 1 204 ? -0.095 -7.334 9.860 1.00 97.69 204 LEU A O 1
ATOM 1631 N N . ARG A 1 205 ? 0.212 -5.560 11.198 1.00 95.00 205 ARG A N 1
ATOM 1632 C CA . ARG A 1 205 ? 0.364 -6.327 12.439 1.00 95.00 205 ARG A CA 1
ATOM 1633 C C . ARG A 1 205 ? 0.028 -5.457 13.643 1.00 95.00 205 ARG A C 1
ATOM 1635 O O . ARG A 1 205 ? 0.451 -4.300 13.646 1.00 95.00 205 ARG A O 1
ATOM 1642 N N . PRO A 1 206 ? -0.644 -5.970 14.687 1.00 94.06 206 PRO A N 1
ATOM 1643 C CA . PRO A 1 206 ? -0.807 -5.236 15.937 1.00 94.06 206 PRO A CA 1
ATOM 1644 C C . PRO A 1 206 ? 0.522 -4.663 16.449 1.00 94.06 206 PRO A C 1
ATOM 1646 O O . PRO A 1 206 ? 1.562 -5.331 16.467 1.00 94.06 206 PRO A O 1
ATOM 1649 N N . TYR A 1 207 ? 0.505 -3.399 16.852 1.00 90.06 207 TYR A N 1
ATOM 1650 C CA . TYR A 1 207 ? 1.666 -2.734 17.419 1.00 90.06 207 TYR A CA 1
ATOM 1651 C C . TYR A 1 207 ? 2.076 -3.426 18.727 1.00 90.06 207 TYR A C 1
ATOM 1653 O O . TYR A 1 207 ? 1.246 -3.675 19.597 1.00 90.06 207 TYR A O 1
ATOM 1661 N N . GLY A 1 208 ? 3.369 -3.735 18.869 1.00 84.19 208 GLY A N 1
ATOM 1662 C CA . GLY A 1 208 ? 3.909 -4.436 20.040 1.00 84.19 208 GLY A CA 1
ATOM 1663 C C . GLY A 1 208 ? 3.852 -5.970 19.981 1.00 84.19 208 GLY A C 1
ATOM 1664 O O . GLY A 1 208 ? 4.324 -6.608 20.920 1.00 84.19 208 GLY A O 1
ATOM 1665 N N . PHE A 1 209 ? 3.346 -6.574 18.897 1.00 84.56 209 PHE A N 1
ATOM 1666 C CA . PHE A 1 209 ? 3.384 -8.030 18.683 1.00 84.56 209 PHE A CA 1
ATOM 1667 C C . PHE A 1 209 ? 4.805 -8.627 18.808 1.00 84.56 209 PHE A C 1
ATOM 1669 O O . PHE A 1 209 ? 5.746 -8.019 18.285 1.00 84.56 209 PHE A O 1
ATOM 1676 N N . PRO A 1 210 ? 4.987 -9.809 19.449 1.00 69.75 210 PRO A N 1
ATOM 1677 C CA . PRO A 1 210 ? 3.967 -10.658 20.098 1.00 69.75 210 PRO A CA 1
ATOM 1678 C C . PRO A 1 210 ? 3.634 -10.248 21.543 1.00 69.75 210 PRO A C 1
ATOM 1680 O O . PRO A 1 210 ? 2.702 -10.770 22.135 1.00 69.75 210 PRO A O 1
ATOM 1683 N N . ASN A 1 211 ? 4.349 -9.279 22.113 1.00 65.75 211 ASN A N 1
ATOM 1684 C CA . ASN A 1 211 ? 4.306 -8.936 23.540 1.00 65.75 211 ASN A CA 1
ATOM 1685 C C . ASN A 1 211 ? 3.086 -8.091 23.965 1.00 65.75 211 ASN A C 1
ATOM 1687 O O . ASN A 1 211 ? 3.124 -7.445 25.012 1.00 65.75 211 ASN A O 1
ATOM 1691 N N . TYR A 1 212 ? 2.029 -8.044 23.153 1.00 55.53 212 TYR A N 1
ATOM 1692 C CA . TYR A 1 212 ? 0.771 -7.373 23.506 1.00 55.53 212 TYR A CA 1
ATOM 1693 C C . TYR A 1 212 ? -0.093 -8.238 24.433 1.00 55.53 212 TYR A C 1
ATOM 1695 O O . TYR A 1 212 ? -0.908 -7.694 25.175 1.00 55.53 212 TYR A O 1
ATOM 1703 N N . ASP A 1 213 ? 0.126 -9.556 24.424 1.00 47.50 213 ASP A N 1
ATOM 1704 C CA . ASP A 1 213 ? -0.492 -10.521 25.324 1.00 47.50 213 ASP A CA 1
ATOM 1705 C C . ASP A 1 213 ? 0.615 -11.400 25.929 1.00 47.50 213 ASP A C 1
ATOM 1707 O O . ASP A 1 213 ? 1.478 -11.914 25.220 1.00 47.50 213 ASP A O 1
ATOM 1711 N N . TYR A 1 214 ? 0.657 -11.542 27.255 1.00 43.00 214 TYR A N 1
ATOM 1712 C CA . TYR A 1 214 ? 1.747 -12.238 27.966 1.00 43.00 214 TYR A CA 1
ATOM 1713 C C . TYR A 1 214 ? 1.702 -13.771 27.805 1.00 43.00 214 TYR A C 1
ATOM 1715 O O . TYR A 1 214 ? 2.442 -14.498 28.476 1.00 43.00 214 TYR A O 1
ATOM 1723 N N . HIS A 1 215 ? 0.843 -14.285 26.926 1.00 41.91 215 HIS A N 1
ATOM 1724 C CA . HIS A 1 215 ? 0.587 -15.704 26.760 1.00 41.91 215 HIS A CA 1
ATOM 1725 C C . HIS A 1 215 ? 0.531 -16.080 25.276 1.00 41.91 215 HIS A C 1
ATOM 1727 O O . HIS A 1 215 ? -0.139 -15.417 24.499 1.00 41.91 215 HIS A O 1
ATOM 1733 N N . TYR A 1 216 ? 1.186 -17.200 24.951 1.00 44.25 216 TYR A N 1
ATOM 1734 C CA . TYR A 1 216 ? 1.299 -17.897 23.657 1.00 44.25 216 TYR A CA 1
ATOM 1735 C C . TYR A 1 216 ? 2.608 -17.699 22.883 1.00 44.25 216 TYR A C 1
ATOM 1737 O O . TYR A 1 216 ? 2.757 -16.865 21.999 1.00 44.25 216 TYR A O 1
ATOM 1745 N N . THR A 1 217 ? 3.548 -18.598 23.179 1.00 44.97 217 THR A N 1
ATOM 1746 C CA . THR A 1 217 ? 4.642 -18.990 22.289 1.00 44.97 217 THR A CA 1
ATOM 1747 C C . THR A 1 217 ? 4.307 -20.356 21.692 1.00 44.97 217 THR A C 1
ATOM 1749 O O . THR A 1 217 ? 4.061 -21.282 22.470 1.00 44.97 217 THR A O 1
ATOM 1752 N N . ASN A 1 218 ? 4.357 -20.458 20.357 1.00 47.16 218 ASN A N 1
ATOM 1753 C CA . ASN A 1 218 ? 4.393 -21.653 19.487 1.00 47.16 218 ASN A CA 1
ATOM 1754 C C . ASN A 1 218 ? 3.192 -21.760 18.529 1.00 47.16 218 ASN A C 1
ATOM 1756 O O . ASN A 1 218 ? 2.210 -22.422 18.849 1.00 47.16 218 ASN A O 1
ATOM 1760 N N . ASP A 1 219 ? 3.324 -21.195 17.324 1.00 52.69 219 ASP A N 1
ATOM 1761 C CA . ASP A 1 219 ? 2.488 -21.537 16.161 1.00 52.69 219 ASP A CA 1
ATOM 1762 C C . ASP A 1 219 ? 3.409 -21.775 14.937 1.00 52.69 219 ASP A C 1
ATOM 1764 O O . ASP A 1 219 ? 4.402 -21.049 14.804 1.00 52.69 219 ASP A O 1
ATOM 1768 N N . PRO A 1 220 ? 3.191 -22.805 14.089 1.00 46.97 220 PRO A N 1
ATOM 1769 C CA . PRO A 1 220 ? 4.073 -23.127 12.967 1.00 46.97 220 PRO A CA 1
ATOM 1770 C C . PRO A 1 220 ? 4.036 -22.101 11.823 1.00 46.97 220 PRO A C 1
ATOM 1772 O O . PRO A 1 220 ? 3.091 -21.328 11.676 1.00 46.97 220 PRO A O 1
ATOM 1775 N N . ALA A 1 221 ? 5.077 -22.153 10.987 1.00 44.59 221 ALA A N 1
ATOM 1776 C CA . ALA A 1 221 ? 5.303 -21.297 9.824 1.00 44.59 221 ALA A CA 1
ATOM 1777 C C . ALA A 1 221 ? 4.115 -21.257 8.842 1.00 44.59 221 ALA A C 1
ATOM 1779 O O . ALA A 1 221 ? 3.569 -22.301 8.498 1.00 44.59 221 ALA A O 1
ATOM 1780 N N . ALA A 1 222 ? 3.785 -20.032 8.406 1.00 45.97 222 ALA A N 1
ATOM 1781 C CA . ALA A 1 222 ? 2.798 -19.616 7.401 1.00 45.97 222 ALA A CA 1
ATOM 1782 C C . ALA A 1 222 ? 1.473 -20.407 7.368 1.00 45.97 222 ALA A C 1
ATOM 1784 O O . ALA A 1 222 ? 1.394 -21.522 6.857 1.00 45.97 222 ALA A O 1
ATOM 1785 N N . GLN A 1 223 ? 0.389 -19.773 7.822 1.00 50.69 223 GLN A N 1
ATOM 1786 C CA . GLN A 1 223 ? -0.965 -20.323 7.740 1.00 50.69 223 GLN A CA 1
ATOM 1787 C C . GLN A 1 223 ? -1.892 -19.366 6.988 1.00 50.69 223 GLN A C 1
ATOM 1789 O O . GLN A 1 223 ? -1.818 -18.147 7.156 1.00 50.69 223 GLN A O 1
ATOM 1794 N N . LEU A 1 224 ? -2.784 -19.938 6.176 1.00 44.44 224 LEU A N 1
ATOM 1795 C CA . LEU A 1 224 ? -4.010 -19.263 5.769 1.00 44.44 224 LEU A CA 1
ATOM 1796 C C . LEU A 1 224 ? -4.868 -19.137 7.027 1.00 44.44 224 LEU A C 1
ATOM 1798 O O . LEU A 1 224 ? -5.258 -20.149 7.610 1.00 44.44 224 LEU A O 1
ATOM 1802 N N . LEU A 1 225 ? -5.116 -17.911 7.469 1.00 62.38 225 LEU A N 1
ATOM 1803 C CA . LEU A 1 225 ? -5.927 -17.661 8.655 1.00 62.38 225 LEU A CA 1
ATOM 1804 C C . LEU A 1 225 ? -7.261 -17.050 8.236 1.00 62.38 225 LEU A C 1
ATOM 1806 O O . LEU A 1 225 ? -7.340 -16.285 7.274 1.00 62.38 225 LEU A O 1
ATOM 1810 N N . LEU A 1 226 ? -8.316 -17.408 8.965 1.00 50.62 226 LEU A N 1
ATOM 1811 C CA . LEU A 1 226 ? -9.610 -16.749 8.858 1.00 50.62 226 LEU A CA 1
ATOM 1812 C C . LEU A 1 226 ? -9.613 -15.566 9.823 1.00 50.62 226 LEU A C 1
ATOM 1814 O O . LEU A 1 226 ? -9.452 -15.747 11.030 1.00 50.62 226 LEU A O 1
ATOM 1818 N N . MET A 1 227 ? -9.796 -14.359 9.298 1.00 52.47 227 MET A N 1
ATOM 1819 C CA . MET A 1 227 ? -10.038 -13.178 10.123 1.00 52.47 227 MET A CA 1
ATOM 1820 C C . MET A 1 227 ? -11.530 -12.885 10.186 1.00 52.47 227 MET A C 1
ATOM 1822 O O . MET A 1 227 ? -12.224 -12.926 9.168 1.00 52.47 227 MET A O 1
ATOM 1826 N N . ASN A 1 228 ? -12.010 -12.604 11.396 1.00 36.28 228 ASN A N 1
ATOM 1827 C CA . ASN A 1 228 ? -13.369 -12.131 11.607 1.00 36.28 228 ASN A CA 1
ATOM 1828 C C . ASN A 1 228 ? -13.442 -10.650 11.211 1.00 36.28 228 ASN A C 1
ATOM 1830 O O . ASN A 1 228 ? -12.510 -9.906 11.528 1.00 36.28 228 ASN A O 1
ATOM 1834 N N . LYS A 1 229 ? -14.501 -10.237 10.512 1.00 42.03 229 LYS A N 1
ATOM 1835 C CA . LYS A 1 229 ? -14.694 -8.828 10.135 1.00 42.03 229 LYS A CA 1
ATOM 1836 C C . LYS A 1 229 ? -15.143 -7.949 11.299 1.00 42.03 229 LYS A C 1
ATOM 1838 O O . LYS A 1 229 ? -15.951 -8.432 12.123 1.00 42.03 229 LYS A O 1
#